Protein AF-A0A6N2SEW7-F1 (afdb_monomer)

Nearest PDB structures (foldseek):
  2i9x-assembly1_A  TM=8.455E-01  e=1.461E-04  Staphylococcus epidermidis ATCC 12228
  2ia9-assembly1_A  TM=9.053E-01  e=1.380E-03  Bacillus subtilis
  2ia9-assembly2_C  TM=9.016E-01  e=1.709E-03  Bacillus subtilis
  2ia9-assembly3_E  TM=8.903E-01  e=1.456E-03  Bacillus subtilis
  2ia9-assembly3_F  TM=9.138E-01  e=4.980E-03  Bacillus subtilis

pLDDT: mean 88.03, std 8.99, range [42.25, 96.19]

InterPro domains:
  IPR007170 Stage V sporulation protein G [PF04026] (3-76)
  IPR007170 Stage V sporulation protein G [PF04026] (90-166)
  IPR007170 Stage V sporulation protein G [PTHR38429] (2-82)
  IPR036751 Stage V sporulation protein G superfamily [G3DSA:3.30.1120.40] (1-88)
  IPR036751 Stage V sporulation protein G superfamily [G3DSA:3.30.1120.40] (89-178)
  IPR036751 Stage V sporulation protein G superfamily [SSF160537] (3-83)
  IPR036751 Stage V sporulation protein G superfamily [SSF160537] (90-174)

Radius of gyration: 24.99 Å; Cα contacts (8 Å, |Δi|>4): 255; chains: 1; bounding box: 69×41×64 Å

Foldseek 3Di:
DAADDPPAQWGDFAWDADPVPDIFHGWTWGQDPVGIWIDGDWDFDPDPPDTDTDGPDDDDDVVVVVVRGVVVVVVSVVVVCLQPDAQPQWDKDWAADPDPAQFGIWIWIQRPVPDIAGDWTWGDDPNDIWIDAHWDDDPPDIDHPDDRPYVNNVVNVTVNRVVVVVVVVVVVCVVPVD

Mean predicted aligned error: 9.1 Å

Solvent-accessible surface area (backbone atoms only — not comparable to full-atom values): 10487 Å² total; per-residue (Å²): 87,43,80,46,89,74,91,59,49,54,42,29,44,31,67,49,64,50,94,85,73,48,73,46,60,62,33,30,33,32,55,52,96,94,42,78,44,78,43,72,45,63,44,64,50,90,47,98,87,59,78,47,78,42,73,76,71,79,78,92,46,68,68,62,45,53,53,50,48,50,53,54,52,49,38,41,52,53,47,49,49,61,55,71,43,61,57,72,90,69,50,71,49,76,48,77,42,101,53,96,55,52,53,42,29,40,36,34,39,35,48,89,87,79,44,75,49,64,64,27,34,35,33,42,55,95,90,48,71,50,71,42,67,32,66,44,80,52,92,95,46,74,43,70,79,64,81,65,96,32,70,47,30,43,51,42,49,45,50,54,52,51,54,51,49,53,54,51,51,54,52,50,48,67,72,70,68,118

Secondary struc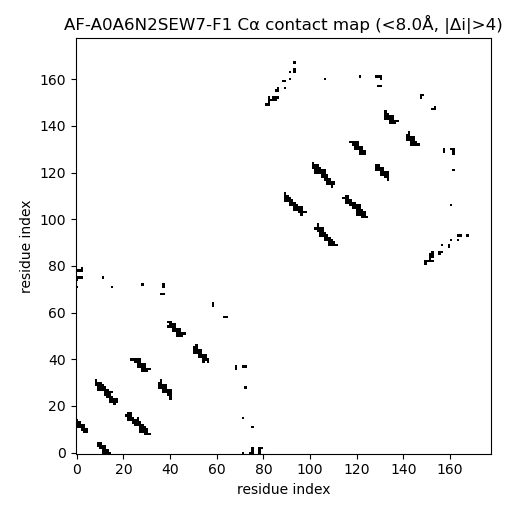ture (DSSP, 8-state):
-EE--SSSSEEEEEEEEETTTEEEEEEEEEEETTEEEEE--EEEE--SS--EEEES----SHHHHHHHHHHHHHHHHHHHHHHHPPPPPPEEEEEE---SSSEEEEEEEEETTTEEEEEEEEEEETTEEEEE--EEEETTEEEES---SSHHHHHHHHHHHHHHHHHHHHHHHHHH--

Organism: NCBI:txid536633

Sequence (178 aa):
MKLINNGGSLVAVGKVTLDRVIVIQQVKIIQGENGLFVSLPRQSAHKKEKAEWHNILTILTEQAREDMERAVMESMKKELLRNTAPVSKLQVKITEIPTESCLKAFATVHYDNILTIQGIRIMESNGKRWVSMPKQKSGAGYQDLLFLSTPLARQSFDSQILDMYERQREQQRKKYGQ

Structure (mmCIF, N/CA/C/O backbone):
data_AF-A0A6N2SEW7-F1
#
_entry.id   AF-A0A6N2SEW7-F1
#
loop_
_atom_site.group_PDB
_atom_site.id
_atom_site.type_symbol
_atom_site.label_atom_id
_atom_site.label_alt_id
_atom_site.label_comp_id
_atom_site.label_asym_id
_atom_site.label_entity_id
_atom_site.label_seq_id
_atom_site.pdbx_PDB_ins_code
_atom_site.Cartn_x
_atom_site.Cartn_y
_atom_site.Cartn_z
_atom_site.occupancy
_atom_site.B_iso_or_equiv
_atom_site.auth_seq_id
_atom_site.auth_comp_id
_atom_site.auth_asym_id
_atom_site.auth_atom_id
_atom_site.pdbx_PDB_model_num
ATOM 1 N N . MET A 1 1 ? 7.829 -2.596 -10.551 1.00 90.00 1 MET A N 1
ATOM 2 C CA . MET A 1 1 ? 9.197 -2.491 -9.985 1.00 90.00 1 MET A CA 1
ATOM 3 C C . MET A 1 1 ? 9.141 -2.783 -8.490 1.00 90.00 1 MET A C 1
ATOM 5 O O . MET A 1 1 ? 8.084 -2.574 -7.917 1.00 90.00 1 MET A O 1
ATOM 9 N N . LYS A 1 2 ? 10.220 -3.252 -7.853 1.00 92.12 2 LYS A N 1
ATOM 10 C CA . LYS A 1 2 ? 10.331 -3.332 -6.385 1.00 92.12 2 LYS A CA 1
ATOM 11 C C . LYS A 1 2 ? 11.228 -2.199 -5.893 1.00 92.12 2 LYS A C 1
ATOM 13 O O . LYS A 1 2 ? 12.361 -2.095 -6.358 1.00 92.12 2 LYS A O 1
ATOM 18 N N . LEU A 1 3 ? 10.732 -1.382 -4.966 1.00 92.12 3 LEU A N 1
ATOM 19 C CA . LEU A 1 3 ? 11.519 -0.321 -4.334 1.00 92.12 3 LEU A CA 1
ATOM 20 C C . LEU A 1 3 ? 12.548 -0.919 -3.367 1.00 92.12 3 LEU A C 1
ATOM 22 O O . LEU A 1 3 ? 12.271 -1.909 -2.686 1.00 92.12 3 LEU A O 1
ATOM 26 N N . ILE A 1 4 ? 13.731 -0.317 -3.324 1.00 93.00 4 ILE A N 1
ATOM 27 C CA . ILE A 1 4 ? 14.842 -0.689 -2.451 1.00 93.00 4 ILE A CA 1
ATOM 28 C C . ILE A 1 4 ? 15.150 0.512 -1.562 1.00 93.00 4 ILE A C 1
ATOM 30 O O . ILE A 1 4 ? 15.315 1.623 -2.052 1.00 93.00 4 ILE A O 1
ATOM 34 N N . ASN A 1 5 ? 15.221 0.284 -0.251 1.00 82.88 5 ASN A N 1
ATOM 35 C CA . ASN A 1 5 ? 15.561 1.316 0.721 1.00 82.88 5 ASN A CA 1
ATOM 36 C C . ASN A 1 5 ? 16.724 0.825 1.586 1.00 82.88 5 ASN A C 1
ATOM 38 O O . ASN A 1 5 ? 16.536 0.385 2.715 1.00 82.88 5 ASN A O 1
ATOM 42 N N . ASN A 1 6 ? 17.921 0.835 0.995 1.00 86.69 6 ASN A N 1
ATOM 43 C CA . ASN A 1 6 ? 19.146 0.338 1.628 1.00 86.69 6 ASN A CA 1
ATOM 44 C C . ASN A 1 6 ? 20.177 1.460 1.863 1.00 86.69 6 ASN A C 1
ATOM 46 O O . ASN A 1 6 ? 21.346 1.169 2.086 1.00 86.69 6 ASN A O 1
ATOM 50 N N . GLY A 1 7 ? 19.783 2.734 1.725 1.00 79.44 7 GLY A N 1
ATOM 51 C CA . GLY A 1 7 ? 20.686 3.891 1.836 1.00 79.44 7 GLY A CA 1
ATOM 52 C C . GLY A 1 7 ? 21.743 4.016 0.725 1.00 79.44 7 GLY A C 1
ATOM 53 O O . GLY A 1 7 ? 22.549 4.938 0.755 1.00 79.44 7 GLY A O 1
ATOM 54 N N . GLY A 1 8 ? 21.754 3.100 -0.249 1.00 90.06 8 GLY A N 1
ATOM 55 C CA . GLY A 1 8 ? 22.646 3.129 -1.409 1.00 90.06 8 GLY A CA 1
ATOM 56 C C . GLY A 1 8 ? 22.010 3.768 -2.646 1.00 90.06 8 GLY A C 1
ATOM 57 O O . GLY A 1 8 ? 20.848 4.165 -2.639 1.00 90.06 8 GLY A O 1
ATOM 58 N N . SER A 1 9 ? 22.762 3.798 -3.749 1.00 93.00 9 SER A N 1
ATOM 59 C CA . SER A 1 9 ? 22.310 4.374 -5.025 1.00 93.00 9 SER A CA 1
ATOM 60 C C . SER A 1 9 ? 21.233 3.551 -5.742 1.00 93.00 9 SER A C 1
ATOM 62 O O . SER A 1 9 ? 20.577 4.056 -6.648 1.00 93.00 9 SER A O 1
ATOM 64 N N . LEU A 1 10 ? 21.020 2.286 -5.366 1.00 94.69 10 LEU A N 1
ATOM 65 C CA . LEU A 1 10 ? 19.967 1.449 -5.941 1.00 94.69 10 LEU A CA 1
ATOM 66 C C . LEU A 1 10 ? 18.601 1.825 -5.358 1.00 94.69 10 LEU A C 1
ATOM 68 O O . LEU A 1 10 ? 18.329 1.559 -4.190 1.00 94.69 10 LEU A O 1
ATOM 72 N N . VAL A 1 11 ? 17.723 2.354 -6.207 1.00 94.62 11 VAL A N 1
ATOM 73 C CA . VAL A 1 11 ? 16.393 2.842 -5.815 1.00 94.62 11 VAL A CA 1
ATOM 74 C C . VAL A 1 11 ? 15.310 1.800 -6.057 1.00 94.62 11 VAL A C 1
ATOM 76 O O . VAL A 1 11 ? 14.397 1.628 -5.250 1.00 94.62 11 VAL A O 1
ATOM 79 N N . ALA A 1 12 ? 15.387 1.083 -7.174 1.00 95.94 12 ALA A N 1
ATOM 80 C CA . ALA A 1 12 ? 14.436 0.027 -7.483 1.00 95.94 12 ALA A CA 1
ATOM 81 C C . ALA A 1 12 ? 15.070 -1.053 -8.353 1.00 95.94 12 ALA A C 1
ATOM 83 O O . ALA A 1 12 ? 16.000 -0.803 -9.116 1.00 95.94 12 ALA A O 1
ATOM 84 N N . VAL A 1 13 ? 14.523 -2.260 -8.278 1.00 95.75 13 VAL A N 1
ATOM 85 C CA . VAL A 1 13 ? 14.899 -3.378 -9.145 1.00 95.75 13 VAL A CA 1
ATOM 86 C C . VAL A 1 13 ? 13.651 -4.105 -9.617 1.00 95.75 13 VAL A C 1
ATOM 88 O O . VAL A 1 13 ? 12.654 -4.211 -8.899 1.00 95.75 13 VAL A O 1
ATOM 91 N N . GLY A 1 14 ? 13.670 -4.603 -10.843 1.00 96.00 14 GLY A N 1
ATOM 92 C CA . GLY A 1 14 ? 12.545 -5.337 -11.383 1.00 96.00 14 GLY A CA 1
ATOM 93 C C . GLY A 1 14 ? 12.862 -6.052 -12.680 1.00 96.00 14 GLY A C 1
ATOM 94 O O . GLY A 1 14 ? 14.003 -6.414 -12.972 1.00 96.00 14 GLY A O 1
ATOM 95 N N . LYS A 1 15 ? 11.793 -6.287 -13.430 1.00 95.94 15 LYS A N 1
ATOM 96 C CA . LYS A 1 15 ? 11.823 -6.929 -14.733 1.00 95.94 15 LYS A CA 1
ATOM 97 C C . LYS A 1 15 ? 11.000 -6.114 -15.719 1.00 95.94 15 LYS A C 1
ATOM 99 O O . LYS A 1 15 ? 9.983 -5.538 -15.332 1.00 95.94 15 LYS A O 1
ATOM 104 N N . VAL A 1 16 ? 11.436 -6.113 -16.967 1.00 95.12 16 VAL A N 1
ATOM 105 C CA . VAL A 1 16 ? 10.707 -5.578 -18.118 1.00 95.12 16 VAL A CA 1
ATOM 106 C C . VAL A 1 16 ? 10.290 -6.756 -18.984 1.00 95.12 16 VAL A C 1
ATOM 108 O O . VAL A 1 16 ? 11.015 -7.745 -19.082 1.00 95.12 16 VAL A O 1
ATOM 111 N N . THR A 1 17 ? 9.108 -6.686 -19.582 1.00 94.88 17 THR A N 1
ATOM 112 C CA . THR A 1 17 ? 8.640 -7.713 -20.510 1.00 94.88 17 THR A CA 1
ATOM 113 C C . THR A 1 17 ? 8.275 -7.060 -21.831 1.00 94.88 17 THR A C 1
ATO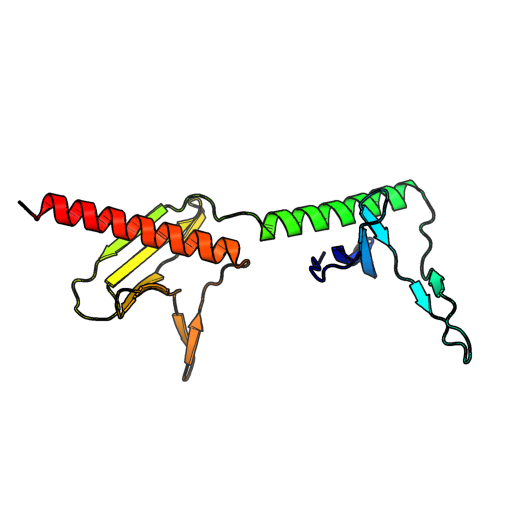M 115 O O . THR A 1 17 ? 7.379 -6.222 -21.863 1.00 94.88 17 THR A O 1
ATOM 118 N N . LEU A 1 18 ? 8.978 -7.442 -22.895 1.00 91.81 18 LEU A N 1
ATOM 119 C CA . LEU A 1 18 ? 8.757 -6.966 -24.257 1.00 91.81 18 LEU A CA 1
ATOM 120 C C . LEU A 1 18 ? 7.793 -7.919 -24.959 1.00 91.81 18 LEU A C 1
ATOM 122 O O . LEU A 1 18 ? 7.997 -9.137 -24.927 1.00 91.81 18 LEU A O 1
ATOM 126 N N . ASP A 1 19 ? 6.715 -7.366 -25.510 1.00 90.88 19 ASP A N 1
ATOM 127 C CA . ASP A 1 19 ? 5.660 -8.077 -26.246 1.00 90.88 19 ASP A CA 1
ATOM 128 C C . ASP A 1 19 ? 5.111 -9.327 -25.550 1.00 90.88 19 ASP A C 1
ATOM 130 O O . ASP A 1 19 ? 4.606 -10.241 -26.187 1.00 90.88 19 ASP A O 1
ATOM 134 N N . ARG A 1 20 ? 5.198 -9.381 -24.213 1.00 92.00 20 ARG A N 1
ATOM 135 C CA . ARG A 1 20 ? 4.856 -10.564 -23.394 1.00 92.00 20 ARG A CA 1
ATOM 136 C C . ARG A 1 20 ? 5.689 -11.819 -23.707 1.00 92.00 20 ARG A C 1
ATOM 138 O O . ARG A 1 20 ? 5.404 -12.867 -23.139 1.00 92.00 20 ARG A O 1
ATOM 145 N N . VAL A 1 21 ? 6.723 -11.709 -24.542 1.00 94.25 21 VAL A N 1
ATOM 146 C CA . VAL A 1 21 ? 7.563 -12.829 -24.994 1.00 94.25 21 VAL A CA 1
ATOM 147 C C . VAL A 1 21 ? 8.931 -12.799 -24.322 1.00 94.25 21 VAL A C 1
ATOM 149 O O . VAL A 1 21 ? 9.373 -13.806 -23.774 1.00 94.25 21 VAL A O 1
ATOM 152 N N . ILE A 1 22 ? 9.606 -11.647 -24.317 1.00 93.25 22 ILE A N 1
ATOM 153 C CA . ILE A 1 22 ? 10.976 -11.538 -23.802 1.00 93.25 22 ILE A CA 1
ATOM 154 C C . ILE A 1 22 ? 10.948 -10.883 -22.427 1.00 93.25 22 ILE A C 1
ATOM 156 O O . ILE A 1 22 ? 10.490 -9.752 -22.280 1.00 93.25 22 ILE A O 1
ATOM 160 N N . VAL A 1 23 ? 11.472 -11.569 -21.410 1.00 94.06 23 VAL A N 1
ATOM 161 C CA . VAL A 1 23 ? 11.579 -11.033 -20.047 1.00 94.06 23 VAL A CA 1
ATOM 162 C C . VAL A 1 23 ? 13.022 -10.639 -19.755 1.00 94.06 23 VAL A C 1
ATOM 164 O O . VAL A 1 23 ? 13.895 -11.491 -19.613 1.00 94.06 23 VAL A O 1
ATOM 167 N N . ILE A 1 24 ? 13.256 -9.342 -19.579 1.00 93.75 24 ILE A N 1
ATOM 168 C CA . ILE A 1 24 ? 14.527 -8.790 -19.117 1.00 93.75 24 ILE A CA 1
ATOM 169 C C . ILE A 1 24 ? 14.450 -8.664 -17.596 1.00 93.75 24 ILE A C 1
ATOM 171 O O . ILE A 1 24 ? 13.733 -7.817 -17.064 1.00 93.75 24 ILE A O 1
ATOM 175 N N . GLN A 1 25 ? 15.157 -9.529 -16.875 1.00 93.44 25 GLN A N 1
ATOM 176 C CA . GLN A 1 25 ? 15.255 -9.476 -15.411 1.00 93.44 25 GLN A CA 1
ATOM 177 C C . GLN A 1 25 ? 16.382 -8.545 -14.968 1.00 93.44 25 GLN A C 1
ATOM 179 O O . GLN A 1 25 ? 17.231 -8.231 -15.779 1.00 93.44 25 GLN A O 1
ATOM 184 N N . GLN A 1 26 ? 16.443 -8.158 -13.688 1.00 92.94 26 GLN A N 1
ATOM 185 C CA . GLN A 1 26 ? 17.534 -7.338 -13.125 1.00 92.94 26 GLN A CA 1
ATOM 186 C C . GLN A 1 26 ? 17.668 -5.939 -13.752 1.00 92.94 26 GLN A C 1
ATOM 188 O O . GLN A 1 26 ? 18.752 -5.356 -13.750 1.00 92.94 26 GLN A O 1
ATOM 193 N N . VAL A 1 27 ? 16.562 -5.373 -14.239 1.00 94.94 27 VAL A N 1
ATOM 194 C CA . VAL A 1 27 ? 16.505 -3.958 -14.626 1.00 94.94 27 VAL A CA 1
ATOM 195 C C . VAL A 1 27 ? 16.464 -3.122 -13.353 1.00 94.94 27 VAL A C 1
ATOM 197 O O . VAL A 1 27 ? 15.623 -3.355 -12.480 1.00 94.94 27 VAL A O 1
ATOM 200 N N . LYS A 1 28 ? 17.389 -2.174 -13.225 1.00 94.69 28 LYS A N 1
ATOM 201 C CA . LYS A 1 28 ? 17.588 -1.366 -12.017 1.00 94.69 28 LYS A CA 1
ATOM 202 C C . LYS A 1 28 ? 17.283 0.097 -12.301 1.00 94.69 28 LYS A C 1
ATOM 204 O O . LYS A 1 28 ? 17.520 0.572 -13.404 1.00 94.69 28 LYS A O 1
ATOM 209 N N . ILE A 1 29 ? 16.807 0.810 -11.291 1.00 96.19 29 ILE A N 1
ATOM 210 C CA . ILE A 1 29 ? 16.782 2.274 -11.268 1.00 96.19 29 ILE A CA 1
ATOM 211 C C . ILE A 1 29 ? 17.810 2.714 -10.239 1.00 96.19 29 ILE A C 1
ATOM 213 O O . ILE A 1 29 ? 17.775 2.252 -9.093 1.00 96.19 29 ILE A O 1
ATOM 217 N N . ILE A 1 30 ? 18.730 3.572 -10.664 1.00 94.88 30 ILE A N 1
ATOM 218 C CA . ILE A 1 30 ? 19.856 4.039 -9.859 1.00 94.88 30 ILE A CA 1
ATOM 219 C C . ILE A 1 30 ? 19.767 5.560 -9.725 1.00 94.88 30 ILE A C 1
ATOM 221 O O . ILE A 1 30 ? 19.525 6.255 -10.708 1.00 94.88 30 ILE A O 1
ATOM 225 N N . GLN A 1 31 ? 19.971 6.065 -8.510 1.00 94.75 31 GLN A N 1
ATOM 226 C CA . GLN A 1 31 ? 20.196 7.479 -8.229 1.00 94.75 31 GLN A CA 1
ATOM 227 C C . GLN A 1 31 ? 21.668 7.802 -8.495 1.00 94.75 31 GLN A C 1
ATOM 229 O O . GLN A 1 31 ? 22.543 7.404 -7.725 1.00 94.75 31 GLN A O 1
ATOM 234 N N . GLY A 1 32 ? 21.932 8.487 -9.606 1.00 92.50 32 GLY A N 1
ATOM 235 C CA . GLY A 1 32 ? 23.234 9.067 -9.920 1.00 92.50 32 GLY A CA 1
ATOM 236 C C . GLY A 1 32 ? 23.315 10.543 -9.531 1.00 92.50 32 GLY A C 1
ATOM 237 O O . GLY A 1 32 ? 22.355 11.122 -9.015 1.00 92.50 32 GLY A O 1
ATOM 238 N N . GLU A 1 33 ? 24.459 11.157 -9.832 1.00 91.75 33 GLU A N 1
ATOM 239 C CA . GLU A 1 33 ? 24.717 12.588 -9.602 1.00 91.75 33 GLU A CA 1
ATOM 240 C C . GLU A 1 33 ? 23.758 13.481 -10.406 1.00 91.75 33 GLU A C 1
ATOM 242 O O . GLU A 1 33 ? 23.236 14.460 -9.885 1.00 91.75 33 GLU A O 1
ATOM 247 N N . ASN A 1 34 ? 23.439 13.078 -11.641 1.00 91.81 34 ASN A N 1
ATOM 248 C CA . ASN A 1 34 ? 22.553 13.811 -12.555 1.00 91.81 34 ASN A CA 1
ATOM 249 C C . ASN A 1 34 ? 21.081 13.366 -12.481 1.00 91.81 34 ASN A C 1
ATOM 251 O O . ASN A 1 34 ? 20.293 13.672 -13.373 1.00 91.81 34 ASN A O 1
ATOM 255 N N . GLY A 1 35 ? 20.701 12.617 -11.443 1.00 91.94 35 GLY A N 1
ATOM 256 C CA . GLY A 1 35 ? 19.337 12.125 -11.258 1.00 91.94 35 GLY A CA 1
ATOM 257 C C . GLY A 1 35 ? 19.175 10.617 -11.450 1.00 91.94 35 GLY A C 1
ATOM 258 O O . GLY A 1 35 ? 20.136 9.844 -11.447 1.00 91.94 35 GLY A O 1
ATOM 259 N N . LEU A 1 36 ? 17.915 10.196 -11.556 1.00 94.50 36 LEU A N 1
ATOM 260 C CA . LEU A 1 36 ? 17.531 8.794 -11.695 1.00 94.50 36 LEU A CA 1
ATOM 261 C C . LEU A 1 36 ? 17.722 8.317 -13.135 1.00 94.50 36 LEU A C 1
ATOM 263 O O . LEU A 1 36 ? 17.248 8.966 -14.063 1.00 94.50 36 LEU A O 1
ATOM 267 N N . PHE A 1 37 ? 18.325 7.145 -13.308 1.00 94.62 37 PHE A N 1
ATOM 268 C CA . PHE A 1 37 ? 18.458 6.508 -14.618 1.00 94.62 37 PHE A CA 1
ATOM 269 C C . PHE A 1 37 ? 18.223 4.998 -14.546 1.00 94.62 37 PHE A C 1
ATOM 271 O O . PHE A 1 37 ? 18.366 4.365 -13.492 1.00 94.62 37 PHE A O 1
ATOM 278 N N . VAL A 1 38 ? 17.858 4.412 -15.689 1.00 94.88 38 VAL A N 1
ATOM 279 C CA . VAL A 1 38 ? 17.649 2.970 -15.825 1.00 94.88 38 VAL A CA 1
ATOM 280 C C . VAL A 1 38 ? 18.970 2.293 -16.174 1.00 94.88 38 VAL A C 1
ATOM 282 O O . VAL A 1 38 ? 19.644 2.641 -17.138 1.00 94.88 38 VAL A O 1
ATOM 285 N N . SER A 1 39 ? 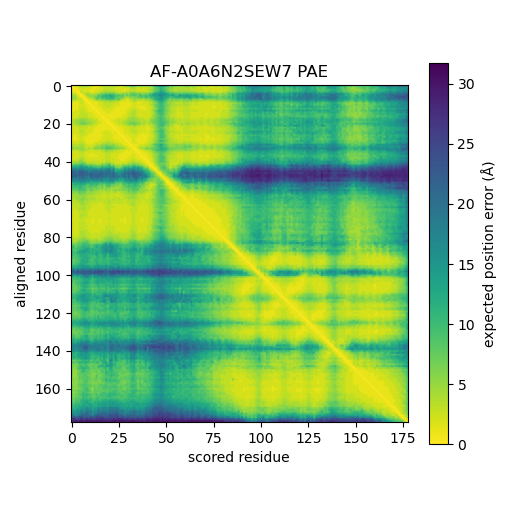19.338 1.289 -15.388 1.00 92.94 39 SER A N 1
ATOM 286 C CA . SER A 1 39 ? 20.509 0.453 -15.616 1.00 92.94 39 SER A CA 1
ATOM 287 C C . SER A 1 39 ? 20.073 -0.948 -16.026 1.00 92.94 39 SER A C 1
ATOM 289 O O . SER A 1 39 ? 19.294 -1.613 -15.334 1.00 92.94 39 SER A O 1
ATOM 291 N N . LEU A 1 40 ? 20.573 -1.382 -17.181 1.00 92.56 40 LEU A N 1
ATOM 292 C CA . LEU A 1 40 ? 20.256 -2.680 -17.758 1.00 92.56 40 LEU A CA 1
ATOM 293 C C . LEU A 1 40 ? 21.169 -3.779 -17.198 1.00 92.56 40 LEU A C 1
ATOM 295 O O . LEU A 1 40 ? 22.262 -3.490 -16.706 1.00 92.56 40 LEU A O 1
ATOM 299 N N . PRO A 1 41 ? 20.732 -5.045 -17.268 1.00 89.88 41 PRO A N 1
ATOM 300 C CA . PRO A 1 41 ? 21.521 -6.194 -16.850 1.00 89.88 41 PRO A CA 1
ATOM 301 C C . PRO A 1 41 ? 22.894 -6.239 -17.506 1.00 89.88 41 PRO A C 1
ATOM 303 O O . PRO A 1 41 ? 23.040 -6.121 -18.726 1.00 89.88 41 PRO A O 1
ATOM 306 N N . ARG A 1 42 ? 23.899 -6.474 -16.669 1.00 86.62 42 ARG A N 1
ATOM 307 C CA . ARG A 1 42 ? 25.279 -6.712 -17.079 1.00 86.62 42 ARG A CA 1
ATOM 308 C C . ARG A 1 42 ? 25.684 -8.083 -16.575 1.00 86.62 42 ARG A C 1
ATOM 310 O O . ARG A 1 42 ? 25.314 -8.461 -15.462 1.00 86.62 42 ARG A O 1
ATOM 317 N N . GLN A 1 43 ? 26.433 -8.809 -17.385 1.00 81.38 43 GLN A N 1
ATOM 318 C CA . GLN A 1 43 ? 26.994 -10.098 -17.013 1.00 81.38 43 GLN A CA 1
ATOM 319 C C . GLN A 1 43 ? 28.484 -9.914 -16.776 1.00 81.38 43 GLN A C 1
ATOM 321 O O . GLN A 1 43 ? 29.165 -9.264 -17.567 1.00 81.38 43 GLN A O 1
ATOM 326 N N . SER A 1 44 ? 28.990 -10.477 -15.682 1.00 74.88 44 SER A N 1
ATOM 327 C CA . SER A 1 44 ? 30.428 -10.616 -15.504 1.00 74.88 44 SER A CA 1
ATOM 328 C C . SER A 1 44 ? 30.893 -11.855 -16.254 1.00 74.88 44 SER A C 1
ATOM 330 O O . SER A 1 44 ? 30.406 -12.959 -15.995 1.00 74.88 44 SER A O 1
ATOM 332 N N . ALA A 1 45 ? 31.872 -11.702 -17.137 1.00 65.00 45 ALA A N 1
ATOM 333 C CA . ALA A 1 45 ? 32.658 -12.843 -17.569 1.00 65.00 45 ALA A CA 1
ATOM 334 C C . ALA A 1 45 ? 33.501 -13.293 -16.365 1.00 65.00 45 ALA A C 1
ATOM 336 O O . ALA A 1 45 ? 34.360 -12.544 -15.893 1.00 65.00 45 ALA A O 1
ATOM 337 N N . HIS A 1 46 ? 33.246 -14.490 -15.825 1.00 55.31 46 HIS A N 1
ATOM 338 C CA . HIS A 1 46 ? 34.115 -15.080 -14.805 1.00 55.31 46 HIS A CA 1
ATOM 339 C C . HIS A 1 46 ? 35.470 -15.418 -15.443 1.00 55.31 46 HIS A C 1
ATOM 341 O O . HIS A 1 46 ? 35.705 -16.532 -15.904 1.00 55.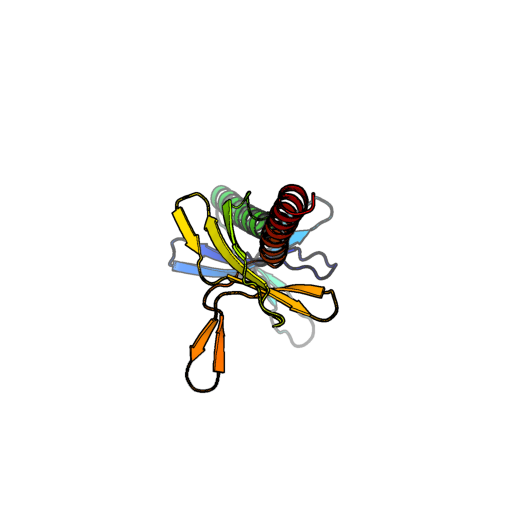31 46 HIS A O 1
ATOM 347 N N . LYS A 1 47 ? 36.370 -14.435 -15.492 1.00 58.09 47 LYS A N 1
ATOM 348 C CA . LYS A 1 47 ? 37.800 -14.649 -15.720 1.00 58.09 47 LYS A CA 1
ATOM 349 C C . LYS A 1 47 ? 38.484 -14.837 -14.370 1.00 58.09 47 LYS A C 1
ATOM 351 O O . LYS A 1 47 ? 38.142 -14.162 -13.404 1.00 58.09 47 LYS A O 1
ATOM 356 N N . LYS A 1 48 ? 39.462 -15.746 -14.324 1.00 56.38 48 LYS A N 1
ATOM 357 C CA . LYS A 1 48 ? 40.164 -16.192 -13.106 1.00 56.38 48 LYS A CA 1
ATOM 358 C C . LYS A 1 48 ? 40.869 -15.072 -12.313 1.00 56.38 48 LYS A C 1
ATOM 360 O O . LYS A 1 48 ? 41.207 -15.312 -11.164 1.00 56.38 48 LYS A O 1
ATOM 365 N N . GLU A 1 49 ? 41.055 -13.874 -12.879 1.00 67.12 49 GLU A N 1
ATOM 366 C CA . GLU A 1 49 ? 41.864 -12.806 -12.256 1.00 67.12 49 GLU A CA 1
ATOM 367 C C . GLU A 1 49 ? 41.195 -11.418 -12.183 1.00 67.12 49 GLU A C 1
ATOM 369 O O . GLU A 1 49 ? 41.546 -10.622 -11.316 1.00 67.12 49 GLU A O 1
ATOM 374 N N . LYS A 1 50 ? 40.212 -11.094 -13.038 1.00 59.28 50 LYS A N 1
ATOM 375 C CA . LYS A 1 50 ? 39.495 -9.804 -12.990 1.00 59.28 50 LYS A CA 1
ATOM 376 C C . LYS A 1 50 ? 38.122 -9.930 -13.646 1.00 59.28 50 LYS A C 1
ATOM 378 O O . LYS A 1 50 ? 38.024 -10.364 -14.792 1.00 59.28 50 LYS A O 1
ATOM 383 N N . ALA A 1 51 ? 37.066 -9.561 -12.921 1.00 71.88 51 ALA A N 1
ATOM 384 C CA . ALA A 1 51 ? 35.709 -9.549 -13.456 1.00 71.88 51 ALA A CA 1
ATOM 385 C C . ALA A 1 51 ? 35.558 -8.392 -14.454 1.00 71.88 51 ALA A C 1
ATOM 387 O O . ALA A 1 51 ? 35.631 -7.221 -14.078 1.00 71.88 51 ALA A O 1
ATOM 388 N N . GLU A 1 52 ? 35.352 -8.728 -15.723 1.00 75.06 52 GLU A N 1
ATOM 389 C CA . GLU A 1 52 ? 35.006 -7.770 -16.768 1.00 75.06 52 GLU A CA 1
ATOM 390 C C . GLU A 1 52 ? 33.491 -7.828 -16.990 1.00 75.06 52 GLU A C 1
ATOM 392 O O . GLU A 1 52 ? 32.914 -8.915 -17.089 1.00 75.06 52 GLU A O 1
ATOM 397 N N . TRP A 1 53 ? 32.842 -6.664 -16.985 1.00 77.31 53 TRP A N 1
ATOM 398 C CA . TRP A 1 53 ? 31.390 -6.549 -17.078 1.00 77.31 53 TRP A CA 1
ATOM 399 C C . TRP A 1 53 ? 30.985 -6.147 -18.487 1.00 77.31 53 TRP A C 1
ATOM 401 O O . TRP A 1 53 ? 31.325 -5.055 -18.944 1.00 77.31 53 TRP A O 1
ATOM 411 N N . HIS A 1 54 ? 30.187 -6.988 -19.135 1.00 79.19 54 HIS A N 1
ATOM 412 C CA . HIS A 1 54 ? 29.668 -6.736 -20.475 1.00 79.19 54 HIS A CA 1
ATOM 413 C C . HIS A 1 54 ? 28.154 -6.553 -20.428 1.00 79.19 54 HIS A C 1
ATOM 415 O O . HIS A 1 54 ? 27.454 -7.117 -19.579 1.00 79.19 54 HIS A O 1
ATOM 421 N N . ASN A 1 55 ? 27.636 -5.733 -21.339 1.00 77.56 55 ASN A N 1
ATOM 422 C CA . ASN A 1 55 ? 26.195 -5.576 -21.492 1.00 77.56 55 ASN A CA 1
ATOM 423 C C . ASN A 1 55 ? 25.635 -6.841 -22.150 1.00 77.56 55 ASN A C 1
ATOM 425 O O . ASN A 1 55 ? 26.144 -7.281 -23.176 1.00 77.56 55 ASN A O 1
ATOM 429 N N . ILE A 1 56 ? 24.583 -7.410 -21.563 1.00 83.56 56 ILE A N 1
ATOM 430 C CA . ILE A 1 56 ? 23.918 -8.610 -22.103 1.00 83.56 56 ILE A CA 1
ATOM 431 C C . ILE A 1 56 ? 23.033 -8.241 -23.299 1.00 83.56 56 ILE A C 1
ATOM 433 O O . ILE A 1 56 ? 22.759 -9.061 -24.168 1.00 83.56 56 ILE A O 1
ATOM 437 N N . LEU A 1 57 ? 22.558 -6.997 -23.323 1.00 87.12 57 LEU A N 1
ATOM 438 C CA . LEU A 1 57 ? 21.564 -6.521 -24.265 1.00 87.12 57 LEU A CA 1
ATOM 439 C C . LEU A 1 57 ? 21.902 -5.123 -24.769 1.00 87.12 57 LEU A C 1
ATOM 441 O O . LEU A 1 57 ? 22.419 -4.282 -24.029 1.00 87.12 57 LEU A O 1
ATOM 445 N N . THR A 1 58 ? 21.552 -4.894 -26.029 1.00 87.25 58 THR A N 1
ATOM 446 C CA . THR A 1 58 ? 21.674 -3.611 -26.714 1.00 87.25 58 THR A CA 1
ATOM 447 C C . THR A 1 58 ? 20.304 -3.242 -27.256 1.00 87.25 58 THR A C 1
ATOM 449 O O . THR A 1 58 ? 19.680 -4.031 -27.963 1.00 87.25 58 THR A O 1
ATOM 452 N N . ILE A 1 59 ? 19.829 -2.047 -26.919 1.00 90.31 59 ILE A N 1
ATOM 453 C CA . ILE A 1 59 ? 18.612 -1.484 -27.504 1.00 90.31 59 ILE A CA 1
ATOM 454 C C . ILE A 1 59 ? 19.014 -0.826 -28.817 1.00 90.31 59 ILE A C 1
ATOM 456 O O . ILE A 1 59 ? 19.910 0.015 -28.823 1.00 90.31 59 ILE A O 1
ATOM 460 N N . LEU A 1 60 ? 18.393 -1.246 -29.916 1.00 93.62 60 LEU A N 1
ATOM 461 C CA . LEU A 1 60 ? 18.839 -0.880 -31.263 1.00 93.62 60 LEU A CA 1
ATOM 462 C C . LEU A 1 60 ? 18.436 0.539 -31.671 1.00 93.62 60 LEU A C 1
ATOM 464 O O . LEU A 1 60 ? 19.161 1.193 -32.412 1.00 93.62 60 LEU A O 1
ATOM 468 N N . THR A 1 61 ? 17.278 1.003 -31.210 1.00 95.56 61 THR A N 1
ATOM 469 C CA . THR A 1 61 ? 16.693 2.286 -31.615 1.00 95.56 61 THR A CA 1
ATOM 470 C C . THR A 1 61 ? 16.474 3.170 -30.406 1.00 95.56 61 THR A C 1
ATOM 472 O O . THR A 1 61 ? 16.047 2.663 -29.365 1.00 95.56 61 THR A O 1
ATOM 475 N N . GLU A 1 62 ? 16.640 4.479 -30.569 1.00 95.06 62 GLU A N 1
ATOM 476 C CA . GLU A 1 62 ? 16.482 5.382 -29.432 1.00 95.06 62 GLU A CA 1
ATOM 477 C C . GLU A 1 62 ? 15.037 5.519 -28.955 1.00 95.06 62 GLU A C 1
ATOM 479 O O . GLU A 1 62 ? 14.786 5.502 -27.755 1.00 95.06 62 GLU A O 1
ATOM 484 N N . GLN A 1 63 ? 14.073 5.451 -29.874 1.00 95.06 63 GLN A N 1
ATOM 485 C CA . GLN A 1 63 ? 12.654 5.373 -29.521 1.00 95.06 63 GLN A CA 1
ATOM 486 C C . GLN A 1 63 ? 12.360 4.215 -28.547 1.00 95.06 63 GLN A C 1
ATOM 488 O O . GLN A 1 63 ? 11.726 4.404 -27.512 1.00 95.06 63 GLN A O 1
ATOM 493 N N . ALA A 1 64 ? 12.877 3.013 -28.834 1.00 93.19 64 ALA A N 1
ATOM 494 C CA . ALA A 1 64 ? 12.693 1.856 -27.956 1.00 93.19 64 ALA A CA 1
ATOM 495 C C . ALA A 1 64 ? 13.378 2.029 -26.591 1.00 93.19 64 ALA A C 1
ATOM 497 O O . ALA A 1 64 ? 12.891 1.495 -25.591 1.00 93.19 64 ALA A O 1
ATOM 498 N N . ARG A 1 65 ? 14.497 2.766 -26.529 1.00 93.00 65 ARG A N 1
ATOM 499 C CA . ARG A 1 65 ? 15.152 3.095 -25.258 1.00 93.00 65 ARG A CA 1
ATOM 500 C C . ARG A 1 65 ? 14.261 4.013 -24.439 1.00 93.00 65 ARG A C 1
ATOM 502 O O . ARG A 1 65 ? 13.963 3.677 -23.296 1.00 93.00 65 ARG A O 1
ATOM 509 N N . GLU A 1 66 ? 13.815 5.117 -25.025 1.00 94.75 66 GLU A N 1
ATOM 510 C CA . GLU A 1 66 ? 12.972 6.103 -24.351 1.00 94.75 66 GLU A CA 1
ATOM 511 C C . GLU A 1 66 ? 11.667 5.487 -23.841 1.00 94.75 66 GLU A C 1
ATOM 513 O O . GLU A 1 66 ? 11.282 5.709 -22.692 1.00 94.75 66 GLU A O 1
ATOM 518 N N . ASP A 1 67 ? 11.001 4.669 -24.659 1.00 94.25 67 ASP A N 1
ATOM 519 C CA . ASP A 1 67 ? 9.748 4.020 -24.273 1.00 94.25 67 ASP A CA 1
ATOM 520 C C . ASP A 1 67 ? 9.953 3.027 -23.124 1.00 94.25 67 ASP A C 1
ATOM 522 O O . ASP A 1 67 ? 9.163 2.989 -22.174 1.00 94.25 67 ASP A O 1
ATOM 526 N N . MET A 1 68 ? 11.046 2.260 -23.157 1.00 94.00 68 MET A N 1
ATOM 527 C CA . MET A 1 68 ? 11.390 1.353 -22.068 1.00 94.00 68 MET A CA 1
ATOM 528 C C . MET A 1 68 ? 11.735 2.121 -20.784 1.00 94.00 68 MET A C 1
ATOM 530 O O . MET A 1 68 ? 11.256 1.757 -19.707 1.00 94.00 68 MET A O 1
ATOM 534 N N . GLU A 1 69 ? 12.539 3.182 -20.873 1.00 94.69 69 GLU A N 1
ATOM 535 C CA . GLU A 1 69 ? 12.909 4.014 -19.726 1.00 94.69 69 GLU A CA 1
ATOM 536 C C . GLU A 1 69 ? 11.681 4.677 -19.102 1.00 94.69 69 GLU A C 1
ATOM 538 O O . GLU A 1 69 ? 11.480 4.586 -17.886 1.00 94.69 69 GLU A O 1
ATOM 543 N N . ARG A 1 70 ? 10.799 5.248 -19.929 1.00 95.31 70 ARG A N 1
ATOM 544 C CA . ARG A 1 70 ? 9.518 5.815 -19.495 1.00 95.31 70 ARG A CA 1
ATOM 545 C C . ARG A 1 70 ? 8.676 4.772 -18.767 1.00 95.31 70 ARG A C 1
ATOM 547 O O . ARG A 1 70 ? 8.253 5.020 -17.638 1.00 95.31 70 ARG A O 1
ATOM 554 N N . ALA A 1 71 ? 8.488 3.590 -19.355 1.00 95.31 71 ALA A N 1
ATOM 555 C CA . ALA A 1 71 ? 7.690 2.521 -18.758 1.00 95.31 71 ALA A CA 1
ATOM 556 C C . ALA A 1 71 ? 8.253 2.049 -17.402 1.00 95.31 71 ALA A C 1
ATOM 558 O O . ALA A 1 71 ? 7.502 1.827 -16.444 1.00 95.31 71 ALA A O 1
ATOM 559 N N . VAL A 1 72 ? 9.579 1.926 -17.291 1.00 96.12 72 VAL A N 1
ATOM 560 C CA . VAL A 1 72 ? 10.261 1.550 -16.043 1.00 96.12 72 VAL A CA 1
ATOM 561 C C . VAL A 1 72 ? 10.077 2.628 -14.970 1.00 96.12 72 VAL A C 1
ATOM 563 O O . VAL A 1 72 ? 9.695 2.309 -13.837 1.00 96.12 72 VAL A O 1
ATOM 566 N N . MET A 1 73 ? 10.287 3.898 -15.323 1.00 94.94 73 MET A N 1
ATOM 567 C CA . MET A 1 73 ? 10.147 5.034 -14.408 1.00 94.94 73 MET A CA 1
ATOM 568 C C . MET A 1 73 ? 8.696 5.230 -13.950 1.00 94.94 73 MET A C 1
ATOM 570 O O . MET A 1 73 ? 8.442 5.461 -12.766 1.00 94.94 73 MET A O 1
ATOM 574 N N . GLU A 1 74 ? 7.717 5.070 -14.839 1.00 95.12 74 GLU A N 1
ATOM 575 C CA . GLU A 1 74 ? 6.297 5.083 -14.476 1.00 95.12 74 GLU A CA 1
ATOM 576 C C . GLU A 1 74 ? 5.924 3.929 -13.545 1.00 95.12 74 GLU A C 1
ATOM 578 O O . GLU A 1 74 ? 5.193 4.131 -12.573 1.00 95.12 74 GLU A O 1
ATOM 583 N N . SER A 1 75 ? 6.441 2.721 -13.795 1.00 94.62 75 SER A N 1
ATOM 584 C CA . SER A 1 75 ? 6.214 1.574 -12.909 1.00 94.62 75 SER A CA 1
ATOM 585 C C . SER A 1 75 ? 6.757 1.832 -11.501 1.00 94.62 75 SER A C 1
ATOM 587 O O . SER A 1 75 ? 6.111 1.464 -10.520 1.00 94.62 75 SER A O 1
ATOM 589 N N . MET A 1 76 ? 7.912 2.495 -11.381 1.00 93.81 76 MET A N 1
ATOM 590 C CA . MET A 1 76 ? 8.444 2.929 -10.087 1.00 93.81 76 MET A CA 1
ATOM 591 C C . MET A 1 76 ? 7.541 3.969 -9.422 1.00 93.81 76 MET A C 1
ATOM 593 O O . MET A 1 76 ? 7.201 3.800 -8.253 1.00 93.81 76 MET A O 1
ATOM 597 N N . LYS A 1 77 ? 7.130 5.020 -10.144 1.00 92.25 77 LYS A N 1
ATOM 598 C CA . LYS A 1 77 ? 6.235 6.060 -9.606 1.00 92.25 77 LYS A CA 1
ATOM 599 C C . LYS A 1 77 ? 4.924 5.465 -9.090 1.00 92.25 77 LYS A C 1
ATOM 601 O O . LYS A 1 77 ? 4.483 5.825 -8.003 1.00 92.25 77 LYS A O 1
ATOM 606 N N . LYS A 1 78 ? 4.335 4.514 -9.822 1.00 89.88 78 LYS A N 1
ATOM 607 C CA . LYS A 1 78 ? 3.131 3.781 -9.392 1.00 89.88 78 LYS A CA 1
ATOM 608 C C . LYS A 1 78 ? 3.361 3.017 -8.088 1.00 89.88 78 LYS A C 1
ATOM 610 O O . LYS A 1 78 ? 2.527 3.091 -7.191 1.00 89.88 78 LYS A O 1
ATOM 615 N N . GLU A 1 79 ? 4.493 2.326 -7.956 1.00 89.06 79 GLU A N 1
ATOM 616 C CA . GLU A 1 79 ? 4.824 1.602 -6.723 1.00 89.06 79 GLU A CA 1
ATOM 617 C C . GLU A 1 79 ? 5.092 2.554 -5.546 1.00 89.06 79 GLU A C 1
ATOM 619 O O . GLU A 1 79 ? 4.735 2.252 -4.409 1.00 89.06 79 GLU A O 1
ATOM 624 N N . LEU A 1 80 ? 5.680 3.725 -5.809 1.00 87.12 80 LEU A N 1
ATOM 6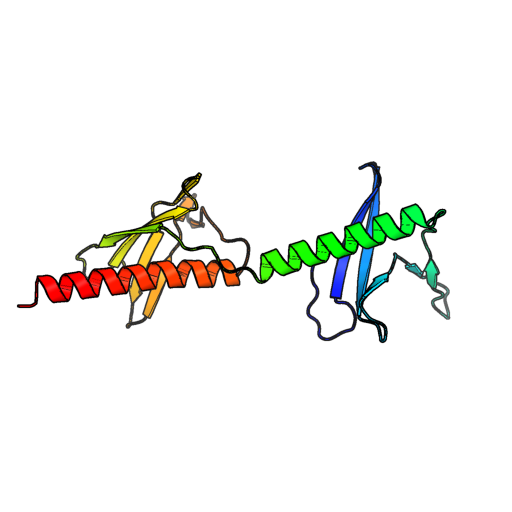25 C CA . LEU A 1 80 ? 5.878 4.760 -4.796 1.00 87.12 80 LEU A CA 1
ATOM 626 C C . LEU A 1 80 ? 4.533 5.284 -4.291 1.00 87.12 80 LEU A C 1
ATOM 628 O O . LEU A 1 80 ? 4.275 5.214 -3.095 1.00 87.12 80 LEU A O 1
ATOM 632 N N . LEU A 1 81 ? 3.651 5.703 -5.204 1.00 84.38 81 LEU A N 1
ATOM 633 C CA . LEU A 1 81 ? 2.301 6.166 -4.871 1.00 84.38 81 LEU A CA 1
ATOM 634 C C . LEU A 1 81 ? 1.519 5.115 -4.083 1.00 84.38 81 LEU A C 1
ATOM 636 O O . LEU A 1 81 ? 0.882 5.438 -3.087 1.00 84.38 81 LEU A O 1
ATOM 640 N N . ARG A 1 82 ? 1.604 3.842 -4.479 1.00 81.00 82 ARG A N 1
ATOM 641 C CA . ARG A 1 82 ? 0.943 2.746 -3.765 1.00 81.00 82 ARG A CA 1
ATOM 642 C C . ARG A 1 82 ? 1.416 2.621 -2.313 1.00 81.00 82 ARG A C 1
ATOM 644 O O . ARG A 1 82 ? 0.606 2.329 -1.438 1.00 81.00 82 ARG A O 1
ATOM 651 N N . ASN A 1 83 ? 2.708 2.825 -2.057 1.00 79.81 83 ASN A N 1
ATOM 652 C CA . ASN A 1 83 ? 3.290 2.710 -0.719 1.00 79.81 83 ASN A CA 1
ATOM 653 C C . ASN A 1 83 ? 3.092 3.961 0.146 1.00 79.81 83 ASN A C 1
ATOM 655 O O . ASN A 1 83 ? 3.060 3.836 1.370 1.00 79.81 83 ASN A O 1
ATOM 659 N N . THR A 1 84 ? 2.943 5.140 -0.461 1.00 77.31 84 THR A N 1
ATOM 660 C CA . THR A 1 84 ? 2.816 6.419 0.255 1.00 77.31 84 THR A CA 1
ATOM 661 C C . THR A 1 84 ? 1.386 6.949 0.339 1.00 77.31 84 THR A C 1
ATOM 663 O O . THR A 1 84 ? 1.149 7.920 1.056 1.00 77.31 84 THR A O 1
ATOM 666 N N . ALA A 1 85 ? 0.423 6.339 -0.355 1.00 77.56 85 ALA A N 1
ATOM 667 C CA . ALA A 1 85 ? -0.969 6.760 -0.293 1.00 77.56 85 ALA A CA 1
ATOM 668 C C . ALA A 1 85 ? -1.666 6.226 0.978 1.00 77.56 85 ALA A C 1
ATOM 670 O O . ALA A 1 85 ? -1.720 5.006 1.180 1.00 77.56 85 ALA A O 1
ATOM 671 N N . PRO A 1 86 ? -2.232 7.103 1.832 1.00 76.5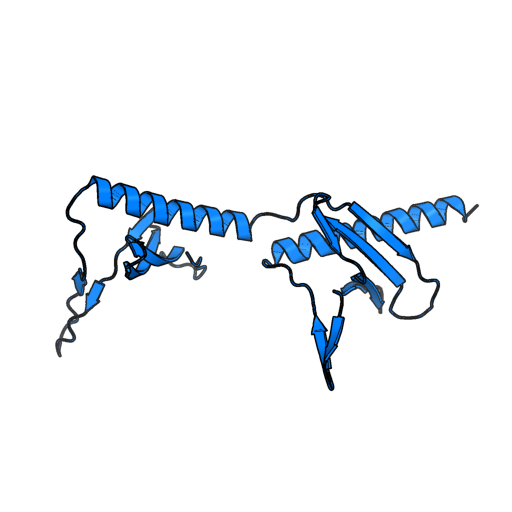0 86 PRO A N 1
ATOM 672 C CA . PRO A 1 86 ? -3.163 6.677 2.870 1.00 76.50 86 PRO A CA 1
ATOM 673 C C . PRO A 1 86 ? -4.470 6.172 2.244 1.00 76.50 86 PRO A C 1
ATOM 675 O O . PRO A 1 86 ? -4.778 6.455 1.084 1.00 76.50 86 PRO A O 1
ATOM 678 N N . VAL A 1 87 ? -5.268 5.436 3.019 1.00 80.25 87 VAL A N 1
ATOM 679 C CA . VAL A 1 87 ? -6.597 5.018 2.557 1.00 80.25 87 VAL A CA 1
ATOM 680 C C . VAL A 1 87 ? -7.501 6.245 2.525 1.00 80.25 87 VAL A C 1
ATOM 682 O O . VAL A 1 87 ? -7.577 6.987 3.506 1.00 80.25 87 VAL A O 1
ATOM 685 N N . SER A 1 88 ? -8.199 6.444 1.407 1.00 81.31 88 SER A N 1
ATOM 686 C CA . SER A 1 88 ? -9.245 7.460 1.277 1.00 81.31 88 SER A CA 1
ATOM 687 C C . SER A 1 88 ? -10.278 7.354 2.402 1.00 81.31 88 SER A C 1
ATOM 689 O O . SER A 1 88 ? -10.429 6.307 3.033 1.00 81.31 88 SER A O 1
ATOM 691 N N . LYS A 1 89 ? -11.007 8.447 2.646 1.00 84.75 89 LYS A N 1
ATOM 692 C CA . LYS A 1 89 ? -11.990 8.538 3.730 1.00 84.75 89 LYS A CA 1
ATOM 693 C C . LYS A 1 89 ? -12.990 7.377 3.690 1.00 84.75 89 LYS A C 1
ATOM 695 O O . LYS A 1 89 ? -13.707 7.203 2.707 1.00 84.75 89 LYS A O 1
ATOM 700 N N . LEU A 1 90 ? -13.054 6.621 4.781 1.00 89.12 90 LEU A N 1
ATOM 701 C CA . LEU A 1 90 ? -13.926 5.461 4.931 1.00 89.12 90 LEU A CA 1
ATOM 702 C C . LEU A 1 90 ? -15.268 5.855 5.545 1.00 89.12 90 LEU A C 1
ATOM 704 O O . LEU A 1 90 ? -15.334 6.660 6.476 1.00 89.12 90 LEU A O 1
ATOM 708 N N . GLN A 1 91 ? -16.343 5.234 5.066 1.00 90.44 91 GLN A N 1
ATOM 709 C CA . GLN A 1 91 ? -17.626 5.260 5.760 1.00 90.44 91 GLN A CA 1
ATOM 710 C C . GLN A 1 91 ? -17.675 4.067 6.712 1.00 90.44 91 GLN A C 1
ATOM 712 O O . GLN A 1 91 ? -17.670 2.916 6.278 1.00 90.44 91 GLN A O 1
ATOM 717 N N . VAL A 1 92 ? -17.688 4.336 8.015 1.00 93.19 92 VAL A N 1
ATOM 718 C CA . VAL A 1 92 ? -17.623 3.298 9.048 1.00 93.19 92 VAL A CA 1
ATOM 719 C C . VAL A 1 92 ? -18.905 3.324 9.866 1.00 93.19 92 VAL A C 1
ATOM 721 O O . VAL A 1 92 ? -19.249 4.344 10.459 1.00 93.19 92 VAL A O 1
ATOM 724 N N . LYS A 1 93 ? -19.599 2.188 9.915 1.00 94.38 93 LYS A N 1
ATOM 725 C CA . LYS A 1 93 ? -20.739 1.952 10.798 1.00 94.38 93 LYS A CA 1
ATOM 726 C C . LYS A 1 93 ? -20.284 1.127 11.992 1.00 94.38 93 LYS A C 1
ATOM 728 O O . LYS A 1 93 ? -19.724 0.045 11.821 1.00 94.38 93 LYS A O 1
ATOM 733 N N . ILE A 1 94 ? -20.564 1.616 13.194 1.00 94.38 94 ILE A N 1
ATOM 734 C CA . ILE A 1 94 ? -20.109 1.001 14.438 1.00 94.38 94 ILE A CA 1
ATOM 735 C C . ILE A 1 94 ? -21.301 0.468 15.215 1.00 94.38 94 ILE A C 1
ATOM 737 O O . ILE A 1 94 ? -22.293 1.158 15.426 1.00 94.38 94 ILE A O 1
ATOM 741 N N . THR A 1 95 ? -21.182 -0.781 15.644 1.00 93.00 95 THR A N 1
ATOM 742 C CA . THR A 1 95 ? -22.150 -1.466 16.499 1.00 93.00 95 THR A CA 1
ATOM 743 C C . THR A 1 95 ? -21.458 -1.791 17.814 1.00 93.00 95 THR A C 1
ATOM 745 O O . THR A 1 95 ? -20.625 -2.695 17.876 1.00 93.00 95 THR A O 1
ATOM 748 N N . GLU A 1 96 ? -21.746 -1.004 18.847 1.00 88.81 96 GLU A N 1
ATOM 749 C CA . GLU A 1 96 ? -21.171 -1.189 20.180 1.00 88.81 96 GLU A CA 1
ATOM 750 C C . GLU A 1 96 ? -21.724 -2.441 20.859 1.00 88.81 96 GLU A C 1
ATOM 752 O O . GLU A 1 96 ? -22.878 -2.819 20.658 1.00 88.81 96 GLU A O 1
ATOM 757 N N . ILE A 1 97 ? -20.883 -3.078 21.670 1.00 87.25 97 ILE A N 1
ATOM 758 C CA . ILE A 1 97 ? -21.244 -4.259 22.443 1.00 87.25 97 ILE A CA 1
ATOM 759 C C . ILE A 1 97 ? -21.045 -3.926 23.924 1.00 87.25 97 ILE A C 1
ATOM 761 O O . ILE A 1 97 ? -19.902 -3.734 24.350 1.00 87.25 97 ILE A O 1
ATOM 765 N N . PRO A 1 98 ? -22.118 -3.884 24.730 1.00 76.88 98 PRO A N 1
ATOM 766 C CA . PRO A 1 98 ? -22.027 -3.612 26.157 1.00 76.88 98 PRO A CA 1
ATOM 767 C C . PRO A 1 98 ? -21.531 -4.866 26.891 1.00 76.88 98 PRO A C 1
ATOM 769 O O . PRO A 1 98 ? -22.306 -5.599 27.499 1.00 76.88 98 PRO A O 1
ATOM 772 N N . THR A 1 99 ? -20.234 -5.161 26.787 1.00 76.75 99 THR A N 1
ATOM 773 C CA . THR A 1 99 ? -19.600 -6.258 27.531 1.00 76.75 99 THR A CA 1
ATOM 774 C C . THR A 1 99 ? -18.289 -5.816 28.176 1.00 76.75 99 THR A C 1
ATOM 776 O O . THR A 1 99 ? -17.515 -5.042 27.607 1.00 76.75 99 THR A O 1
ATOM 779 N N . GLU A 1 100 ? -17.992 -6.392 29.342 1.00 70.81 100 GLU A N 1
ATOM 780 C CA . GLU A 1 100 ? -16.697 -6.263 30.033 1.00 70.81 100 GLU A CA 1
ATOM 781 C C . GLU A 1 100 ? -15.564 -7.043 29.338 1.00 70.81 100 GLU A C 1
ATOM 783 O O . GLU A 1 100 ? -14.429 -7.078 29.802 1.00 70.81 100 GLU A O 1
ATOM 788 N N . SER A 1 101 ? -15.845 -7.662 28.189 1.00 84.25 101 SER A N 1
ATOM 789 C CA . SER A 1 101 ? -14.847 -8.398 27.420 1.00 84.25 101 SER A CA 1
ATOM 790 C C . SER A 1 101 ? -13.845 -7.464 26.731 1.00 84.25 101 SER A C 1
ATOM 792 O O . SER A 1 101 ? -14.048 -6.247 26.630 1.00 84.25 101 SER A O 1
ATOM 794 N N . CYS A 1 102 ? -12.773 -8.047 26.189 1.00 89.56 102 CYS A N 1
ATOM 795 C CA . CYS A 1 102 ? -11.827 -7.316 25.348 1.00 89.56 102 CYS A CA 1
ATOM 796 C C . CYS A 1 102 ? -12.470 -6.778 24.057 1.00 89.56 102 CYS A C 1
ATOM 798 O O . CYS A 1 102 ? -11.904 -5.888 23.435 1.00 89.56 102 CYS A O 1
ATOM 800 N N . LEU A 1 103 ? -13.612 -7.316 23.613 1.00 91.88 103 LEU A N 1
ATOM 801 C CA . LEU A 1 103 ? -14.330 -6.847 22.428 1.00 91.88 103 LEU A CA 1
ATOM 802 C C . LEU A 1 103 ? -15.291 -5.724 22.822 1.00 91.88 103 LEU A C 1
ATOM 804 O O . LEU A 1 103 ? -16.197 -5.937 23.625 1.00 91.88 103 LEU A O 1
ATOM 808 N N . LYS A 1 104 ? -15.121 -4.540 22.228 1.00 92.62 104 LYS A N 1
ATOM 809 C CA . LYS A 1 104 ? -15.941 -3.364 22.550 1.00 92.62 104 LYS A CA 1
ATOM 810 C C . LYS A 1 104 ? -16.959 -3.010 21.475 1.00 92.62 104 LYS A C 1
ATOM 812 O O . LYS A 1 104 ? -18.047 -2.541 21.793 1.00 92.62 104 LYS A O 1
ATOM 817 N N . ALA A 1 105 ? -16.634 -3.239 20.206 1.00 93.88 105 ALA A N 1
ATOM 818 C CA . ALA A 1 105 ? -17.556 -2.972 19.109 1.00 93.88 105 ALA A CA 1
ATOM 819 C C . ALA A 1 105 ? -17.233 -3.801 17.864 1.00 93.88 105 ALA A C 1
ATOM 821 O O . ALA A 1 105 ? -16.095 -4.229 17.650 1.00 93.88 105 ALA A O 1
ATOM 822 N N . PHE A 1 106 ? -18.236 -3.968 17.007 1.00 94.44 106 PHE A N 1
ATOM 823 C CA . PHE A 1 106 ? -18.051 -4.359 15.616 1.00 94.44 106 PHE A CA 1
ATOM 824 C C . PHE A 1 106 ? -18.069 -3.127 14.716 1.00 94.44 106 PHE A C 1
ATOM 826 O O . PHE A 1 106 ? -18.899 -2.234 14.881 1.00 94.44 106 PHE A O 1
ATOM 833 N N . ALA A 1 107 ? -17.183 -3.108 13.729 1.00 95.00 107 ALA A N 1
ATOM 834 C CA . ALA A 1 107 ? -17.168 -2.122 12.665 1.00 95.00 107 ALA A CA 1
ATOM 835 C C . ALA A 1 107 ? -17.540 -2.785 11.332 1.00 95.00 107 ALA A C 1
ATOM 837 O O . ALA A 1 107 ? -17.099 -3.890 11.006 1.00 95.00 107 ALA A O 1
ATOM 838 N N . THR A 1 108 ? -18.366 -2.088 10.561 1.00 94.56 108 THR A N 1
ATOM 839 C CA . THR A 1 108 ? -18.622 -2.367 9.149 1.00 94.56 108 THR A CA 1
ATOM 840 C C . THR A 1 108 ? -18.104 -1.186 8.349 1.00 94.56 108 THR A C 1
ATOM 842 O O . THR A 1 108 ? -18.479 -0.047 8.620 1.00 94.56 108 THR A O 1
ATOM 845 N N . VAL A 1 109 ? -17.221 -1.446 7.393 1.00 94.38 109 VAL A N 1
ATOM 846 C CA . VAL A 1 109 ? -16.582 -0.411 6.577 1.00 94.38 109 VAL A CA 1
ATOM 847 C C . VAL A 1 109 ? -17.122 -0.489 5.161 1.00 94.38 109 VAL A C 1
ATOM 849 O O . VAL A 1 109 ? -17.076 -1.549 4.544 1.00 94.38 109 VAL A O 1
ATOM 852 N N . HIS A 1 110 ? -17.587 0.634 4.632 1.00 92.50 110 HIS A N 1
ATOM 853 C CA . HIS A 1 110 ? -17.937 0.790 3.228 1.00 92.50 110 HIS A CA 1
ATOM 854 C C . HIS A 1 110 ? -16.798 1.534 2.529 1.00 92.50 110 HIS A C 1
ATOM 856 O O . HIS A 1 110 ? -16.479 2.678 2.869 1.00 92.50 110 HIS A O 1
ATOM 862 N N . TYR A 1 111 ? -16.154 0.855 1.584 1.00 88.19 111 TYR A N 1
ATOM 863 C CA . TYR A 1 111 ? -15.073 1.396 0.773 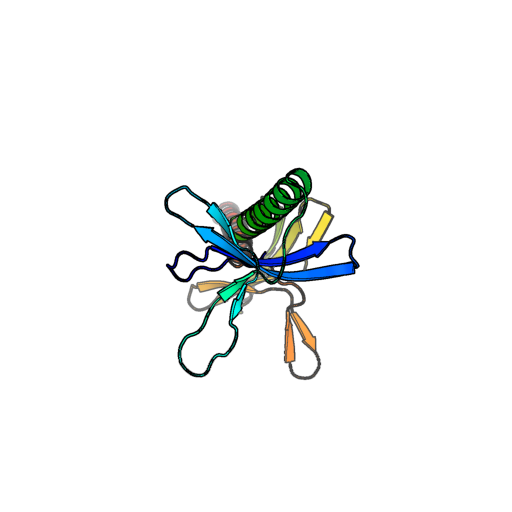1.00 88.19 111 TYR A CA 1
ATOM 864 C C . TYR A 1 111 ? -15.633 1.832 -0.579 1.00 88.19 111 TYR A C 1
ATOM 866 O O . TYR A 1 111 ? -16.106 0.995 -1.348 1.00 88.19 111 TYR A O 1
ATOM 874 N N . ASP A 1 112 ? -15.601 3.144 -0.819 1.00 83.50 112 ASP A N 1
ATOM 875 C CA . ASP A 1 112 ? -15.949 3.807 -2.086 1.00 83.50 112 ASP A CA 1
ATOM 876 C C . ASP A 1 112 ? -17.279 3.352 -2.719 1.00 83.50 112 ASP A C 1
ATOM 878 O O . ASP A 1 112 ? -17.426 3.292 -3.930 1.00 83.50 112 ASP A O 1
ATOM 882 N N . ASN A 1 113 ? -18.251 2.950 -1.892 1.00 81.25 113 ASN A N 1
ATOM 883 C CA . ASN A 1 113 ? -19.520 2.337 -2.309 1.00 81.25 113 ASN A CA 1
ATOM 884 C C . ASN A 1 113 ? -19.396 1.106 -3.240 1.00 81.25 113 ASN A C 1
ATOM 886 O O . ASN A 1 113 ? -20.413 0.609 -3.718 1.00 81.25 113 ASN A O 1
ATOM 890 N N . ILE A 1 114 ? -18.191 0.575 -3.462 1.00 86.62 114 ILE A N 1
ATOM 891 C CA . ILE A 1 114 ? -17.938 -0.611 -4.297 1.00 86.62 114 ILE A CA 1
ATOM 892 C C . ILE A 1 114 ? -17.809 -1.890 -3.469 1.00 86.62 114 ILE A C 1
ATOM 894 O O . ILE A 1 114 ? -18.014 -2.988 -3.981 1.00 86.62 114 ILE A O 1
ATOM 898 N N . LEU A 1 115 ? -17.443 -1.765 -2.190 1.00 89.25 115 LEU A N 1
ATOM 899 C CA . LEU A 1 115 ? -17.161 -2.896 -1.312 1.00 89.25 115 LEU A CA 1
ATOM 900 C C . LEU A 1 115 ? -17.614 -2.595 0.115 1.00 89.25 115 LEU A C 1
ATOM 902 O O . LEU A 1 115 ? -17.399 -1.501 0.634 1.00 89.25 115 LEU A O 1
ATOM 906 N N . THR A 1 116 ? -18.188 -3.597 0.778 1.00 91.81 116 THR A N 1
ATOM 907 C CA . THR A 1 116 ? -18.475 -3.551 2.215 1.00 91.81 116 THR A CA 1
ATOM 908 C C . THR A 1 116 ? -17.696 -4.644 2.935 1.00 91.81 116 THR A C 1
ATOM 910 O O . THR A 1 116 ? -17.759 -5.811 2.556 1.00 91.81 116 THR A O 1
ATOM 913 N N . ILE A 1 117 ? -16.979 -4.267 3.990 1.00 92.94 117 ILE A N 1
ATOM 914 C CA . ILE A 1 117 ? -16.183 -5.155 4.834 1.00 92.94 117 ILE A CA 1
ATOM 915 C C . ILE A 1 117 ? -16.875 -5.260 6.190 1.00 92.94 117 ILE A C 1
ATOM 917 O O . ILE A 1 117 ? -16.968 -4.281 6.931 1.00 92.94 117 ILE A O 1
ATOM 921 N N . GLN A 1 118 ? -17.356 -6.455 6.514 1.00 92.19 118 GLN A N 1
ATOM 922 C CA . GLN A 1 118 ? -18.031 -6.757 7.775 1.00 92.19 118 GLN A CA 1
ATOM 923 C C . GLN A 1 118 ? -17.129 -7.560 8.714 1.00 92.19 118 GLN A C 1
ATOM 925 O O . GLN A 1 118 ? -16.155 -8.180 8.292 1.00 92.19 118 GLN A O 1
ATOM 930 N N . GLY A 1 119 ? -17.483 -7.576 10.001 1.00 89.31 119 GLY A N 1
ATOM 931 C CA . GLY A 1 119 ? -16.813 -8.413 10.999 1.00 89.31 119 GLY A CA 1
ATOM 932 C C . GLY A 1 119 ? -15.468 -7.870 11.482 1.00 89.31 119 GLY A C 1
ATOM 933 O O . GLY A 1 119 ? -14.691 -8.619 12.079 1.00 89.31 119 GLY A O 1
ATOM 934 N N . ILE A 1 120 ? -15.185 -6.586 11.245 1.00 94.19 120 ILE A N 1
ATOM 935 C CA . ILE A 1 120 ? -14.037 -5.909 11.849 1.00 94.19 120 ILE A CA 1
ATOM 936 C C . ILE A 1 120 ? -14.340 -5.715 13.335 1.00 94.19 120 ILE A C 1
ATOM 938 O O . ILE A 1 120 ? -15.443 -5.315 13.708 1.00 94.19 120 ILE A O 1
ATOM 942 N N . ARG A 1 121 ? -13.371 -6.020 14.197 1.00 93.44 121 ARG A N 1
ATOM 943 C CA . ARG A 1 121 ? -13.532 -5.977 15.654 1.00 93.44 121 ARG A CA 1
ATOM 944 C C . ARG A 1 121 ? -12.706 -4.839 16.236 1.00 93.44 121 ARG A C 1
ATOM 946 O O . ARG A 1 121 ? -11.515 -4.748 15.951 1.00 93.44 121 ARG A O 1
ATOM 953 N N . ILE A 1 122 ? -13.320 -4.016 17.075 1.00 95.00 122 ILE A N 1
ATOM 954 C CA . ILE A 1 122 ? -12.634 -3.014 17.892 1.00 95.00 122 ILE A CA 1
ATOM 955 C C . ILE A 1 122 ? -12.418 -3.634 19.267 1.00 95.00 122 ILE A C 1
ATOM 957 O O . ILE A 1 122 ? -13.375 -3.980 19.967 1.00 95.00 122 ILE A O 1
ATOM 961 N N . MET A 1 123 ? -11.151 -3.796 19.626 1.00 93.69 123 MET A N 1
ATOM 962 C CA . MET A 1 123 ? -10.720 -4.456 20.850 1.00 93.69 123 MET A CA 1
ATOM 963 C C . MET A 1 123 ? -10.087 -3.442 21.804 1.00 93.69 123 MET A C 1
ATOM 965 O O . MET A 1 123 ? -9.457 -2.484 21.358 1.00 93.69 123 MET A O 1
ATOM 969 N N . GLU A 1 124 ? -10.218 -3.669 23.108 1.00 92.62 124 GLU A N 1
ATOM 970 C CA . GLU A 1 124 ? -9.608 -2.861 24.161 1.00 92.62 124 GLU A CA 1
ATOM 971 C C . GLU A 1 124 ? -9.111 -3.752 25.298 1.00 92.62 124 GLU A C 1
ATOM 973 O O . GLU A 1 124 ? -9.858 -4.570 25.828 1.00 92.62 124 GLU A O 1
ATOM 978 N N . SER A 1 125 ? -7.848 -3.583 25.685 1.00 93.12 125 SER A N 1
ATOM 979 C CA . SER A 1 125 ? -7.243 -4.273 26.825 1.00 93.12 125 SER A CA 1
ATOM 980 C C . SER A 1 125 ? -6.170 -3.382 27.437 1.00 93.12 125 SER A C 1
ATOM 982 O O . SER A 1 125 ? -5.368 -2.800 26.708 1.00 93.12 125 SER A O 1
ATOM 984 N N . ASN A 1 126 ? -6.135 -3.277 28.769 1.00 90.31 126 ASN A N 1
ATOM 985 C CA . ASN A 1 126 ? -5.173 -2.444 29.509 1.00 90.31 126 ASN A CA 1
ATOM 986 C C . ASN A 1 126 ? -5.102 -0.991 28.989 1.00 90.31 126 ASN A C 1
ATOM 988 O O . ASN A 1 126 ? -4.022 -0.424 28.853 1.00 90.31 126 ASN A O 1
ATOM 992 N N . GLY A 1 127 ? -6.247 -0.411 28.605 1.00 85.38 127 GLY A N 1
ATOM 993 C CA . GLY A 1 127 ? -6.338 0.943 28.041 1.00 85.38 127 GLY A CA 1
ATOM 994 C C . GLY A 1 127 ? -5.842 1.095 26.596 1.00 85.38 127 GLY A C 1
ATOM 995 O O . GLY A 1 127 ? -6.022 2.156 26.003 1.00 85.38 127 GLY A O 1
ATOM 996 N N . LYS A 1 128 ? -5.265 0.050 25.987 1.00 92.06 128 LYS A N 1
ATOM 997 C CA . LYS A 1 128 ? -4.864 0.052 24.576 1.00 92.06 128 LYS A CA 1
ATOM 998 C C . LYS A 1 128 ? -6.012 -0.445 23.704 1.00 92.06 128 LYS A C 1
ATOM 1000 O O . LYS A 1 128 ? -6.505 -1.555 23.905 1.00 92.06 128 LYS A O 1
ATOM 1005 N N . ARG A 1 129 ? -6.387 0.350 22.699 1.00 93.44 129 ARG A N 1
ATOM 1006 C CA . ARG A 1 129 ? -7.373 -0.020 21.674 1.00 93.44 129 ARG A CA 1
ATOM 1007 C C . ARG A 1 129 ? -6.694 -0.388 20.367 1.00 93.44 129 ARG A C 1
ATOM 1009 O O . ARG A 1 129 ? -5.681 0.205 20.001 1.00 93.44 129 ARG A O 1
ATOM 1016 N N . TRP A 1 130 ? -7.244 -1.373 19.669 1.00 94.94 130 TRP A N 1
ATOM 1017 C CA . TRP A 1 130 ? -6.780 -1.749 18.337 1.00 94.94 130 TRP A CA 1
ATOM 1018 C C . TRP A 1 130 ? -7.901 -2.364 17.504 1.00 94.94 130 TRP A C 1
ATOM 1020 O O . TRP A 1 130 ? -8.905 -2.856 18.023 1.00 94.94 130 TRP A O 1
ATOM 1030 N N . VAL A 1 131 ? -7.693 -2.359 16.192 1.00 94.50 131 VAL A N 1
ATOM 1031 C CA . VAL A 1 131 ? -8.580 -2.997 15.223 1.00 94.50 131 VAL A CA 1
ATOM 1032 C C . VAL A 1 131 ? -8.069 -4.407 14.921 1.00 94.50 131 VAL A C 1
ATOM 1034 O O . VAL A 1 131 ? -6.892 -4.611 14.619 1.00 94.50 131 VAL A O 1
ATOM 1037 N N . SER A 1 132 ? -8.953 -5.401 14.997 1.00 92.50 132 SER A N 1
ATOM 1038 C CA . SER A 1 132 ? -8.699 -6.764 14.529 1.00 92.50 132 SER A CA 1
ATOM 1039 C C . SER A 1 132 ? -9.508 -7.028 13.267 1.00 92.50 132 SER A C 1
ATOM 1041 O O . SER A 1 132 ? -10.731 -6.869 13.256 1.00 92.50 132 SER A O 1
ATOM 1043 N N . MET A 1 133 ? -8.818 -7.501 12.229 1.00 92.88 133 MET A N 1
ATOM 1044 C CA . MET A 1 133 ? -9.432 -7.872 10.958 1.00 92.88 133 MET A CA 1
ATOM 1045 C C . MET A 1 133 ? -10.390 -9.069 11.113 1.00 92.88 133 MET A C 1
ATOM 1047 O O . MET A 1 133 ? -10.303 -9.819 12.101 1.00 92.88 133 MET A O 1
ATOM 1051 N N . PRO A 1 134 ? -11.326 -9.246 10.162 1.00 90.44 134 PRO A N 1
ATOM 1052 C CA . PRO A 1 134 ? -12.186 -10.419 10.099 1.00 90.44 134 PRO A CA 1
ATOM 1053 C C . PRO A 1 134 ? -11.353 -11.695 9.952 1.00 90.44 134 PRO A C 1
ATOM 1055 O O . PRO A 1 134 ? -10.473 -11.787 9.094 1.00 90.44 134 PRO A O 1
ATOM 1058 N N . LYS A 1 135 ? -11.659 -12.689 10.789 1.00 88.25 135 LYS A N 1
ATOM 1059 C CA . LYS A 1 135 ? -10.941 -13.967 10.857 1.00 88.25 135 LYS A CA 1
ATOM 1060 C C . LYS A 1 135 ? -11.871 -15.116 10.524 1.00 88.25 135 LYS A C 1
ATOM 1062 O O . LYS A 1 135 ? -12.968 -15.177 11.081 1.00 88.25 135 LYS A O 1
ATOM 1067 N N . GLN A 1 136 ? -11.394 -16.049 9.712 1.00 86.75 136 GLN A N 1
ATOM 1068 C CA . GLN A 1 136 ? -12.038 -17.333 9.471 1.00 86.75 136 GLN A CA 1
ATOM 1069 C C . GLN A 1 136 ? -11.316 -18.431 10.249 1.00 86.75 136 GLN A C 1
ATOM 1071 O O . GLN A 1 136 ? -10.085 -18.484 10.282 1.00 86.75 136 GLN A O 1
ATOM 1076 N N . LYS A 1 137 ? -12.093 -19.315 10.878 1.00 86.25 137 LYS A N 1
ATOM 1077 C CA . LYS A 1 137 ? -11.562 -20.540 11.475 1.00 86.25 137 LYS A CA 1
ATOM 1078 C C . LYS A 1 137 ? -11.186 -21.501 10.349 1.00 86.25 137 LYS A C 1
ATOM 1080 O O . LYS A 1 137 ? -12.026 -21.822 9.512 1.00 86.25 137 LYS A O 1
ATOM 1085 N N . SER A 1 138 ? -9.938 -21.949 10.335 1.00 84.00 138 SER A N 1
ATOM 1086 C CA . SER A 1 138 ? -9.425 -22.914 9.365 1.00 84.00 138 SER A CA 1
ATOM 1087 C C . SER A 1 138 ? -8.688 -24.013 10.122 1.00 84.00 138 SER A C 1
ATOM 1089 O O . SER A 1 138 ? -7.632 -23.778 10.714 1.00 84.00 138 SER A O 1
ATOM 1091 N N . GLY A 1 139 ? -9.296 -25.202 10.182 1.00 85.06 139 GLY A N 1
ATOM 1092 C CA . GLY A 1 139 ? -8.799 -26.326 10.979 1.00 85.06 139 GLY A CA 1
ATOM 1093 C C . GLY A 1 139 ? -8.608 -25.956 12.456 1.00 85.06 139 GLY A C 1
ATOM 1094 O O . GLY A 1 139 ? -9.555 -25.555 13.136 1.00 85.06 139 GLY A O 1
ATOM 1095 N N . ALA A 1 140 ? -7.369 -26.082 12.939 1.00 85.62 140 ALA A N 1
ATOM 1096 C CA . ALA A 1 140 ? -6.974 -25.749 14.309 1.00 85.62 140 ALA A CA 1
ATOM 1097 C C . ALA A 1 140 ? -6.667 -24.252 14.536 1.00 85.62 140 ALA A C 1
ATOM 1099 O O . ALA A 1 140 ? -6.445 -23.846 15.675 1.00 85.62 140 ALA A O 1
ATOM 1100 N N . GLY A 1 141 ? -6.634 -23.430 13.481 1.00 87.00 141 GLY A N 1
ATOM 1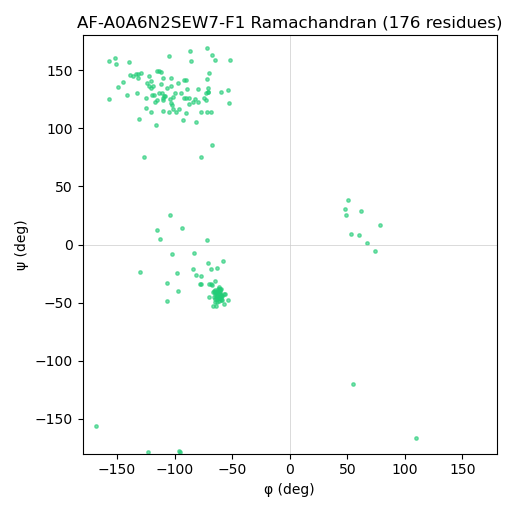101 C CA . GLY A 1 141 ? -6.180 -22.039 13.544 1.00 87.00 141 GLY A CA 1
ATOM 1102 C C . GLY A 1 141 ? -7.202 -21.008 13.062 1.00 87.00 141 GLY A C 1
ATOM 1103 O O . GLY A 1 141 ? -8.324 -21.325 12.662 1.00 87.00 141 GLY A O 1
ATOM 1104 N N . TYR A 1 142 ? -6.775 -19.745 13.083 1.00 85.69 142 TYR A N 1
ATOM 1105 C CA . TYR A 1 142 ? -7.512 -18.611 12.529 1.00 85.69 142 TYR A CA 1
ATOM 1106 C C . TYR A 1 142 ? -6.663 -17.912 11.476 1.00 85.69 142 TYR A C 1
ATOM 1108 O O . TYR A 1 142 ? -5.476 -17.675 11.697 1.00 85.69 142 TYR A O 1
ATOM 1116 N N . GLN A 1 143 ? -7.284 -17.553 10.360 1.00 83.56 143 GLN A N 1
ATOM 1117 C CA . GLN A 1 143 ? -6.645 -16.807 9.282 1.00 83.56 143 GLN A CA 1
ATOM 1118 C C . GLN A 1 143 ? -7.430 -15.528 9.005 1.00 83.56 143 GLN A C 1
ATOM 1120 O O . GLN A 1 143 ? -8.663 -15.536 9.023 1.00 83.56 143 GLN A O 1
ATOM 1125 N N . ASP A 1 144 ? -6.712 -14.428 8.780 1.00 83.12 144 ASP A N 1
ATOM 1126 C CA . ASP A 1 144 ? -7.319 -13.173 8.346 1.00 83.12 144 ASP A CA 1
ATOM 1127 C C . ASP A 1 144 ? -7.789 -13.324 6.895 1.00 83.12 144 ASP A C 1
ATOM 1129 O O . ASP A 1 144 ? -7.041 -13.783 6.033 1.00 83.12 144 ASP A O 1
ATOM 1133 N N . LEU A 1 145 ? -9.033 -12.930 6.625 1.00 81.81 145 LEU A N 1
ATOM 1134 C CA . LEU A 1 145 ? -9.597 -12.973 5.270 1.00 81.81 145 LEU A CA 1
ATOM 1135 C C . LEU A 1 145 ? -9.242 -11.747 4.436 1.00 81.81 145 LEU A C 1
ATOM 1137 O O . LEU A 1 145 ? -9.328 -11.777 3.211 1.00 81.81 145 LEU A O 1
ATOM 1141 N N . LEU A 1 146 ? -8.879 -10.656 5.105 1.00 85.50 146 LEU A N 1
ATOM 1142 C CA . LEU A 1 146 ? -8.614 -9.377 4.478 1.00 85.50 146 LEU A CA 1
ATOM 1143 C C . LEU A 1 146 ? -7.314 -8.806 5.017 1.00 85.50 146 LEU A C 1
ATOM 1145 O O . LEU A 1 146 ? -7.101 -8.713 6.225 1.00 85.50 146 LEU A O 1
ATOM 1149 N N . PHE A 1 147 ? -6.463 -8.386 4.093 1.00 84.56 147 PHE A N 1
ATOM 1150 C CA . PHE A 1 147 ? -5.208 -7.722 4.382 1.00 84.56 147 PHE A CA 1
ATOM 11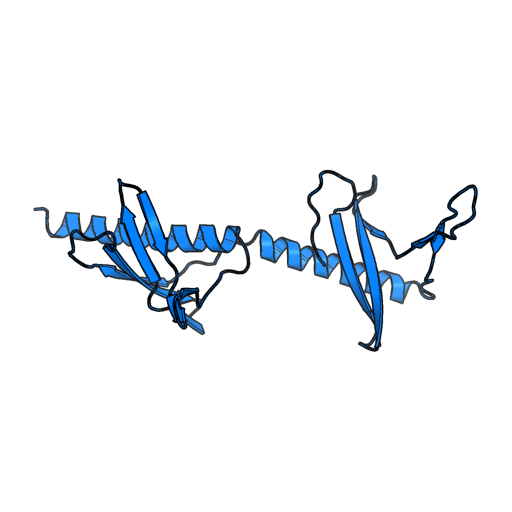51 C C . PHE A 1 147 ? -5.093 -6.472 3.519 1.00 84.56 147 PHE A C 1
ATOM 1153 O O . PHE A 1 147 ? -5.507 -6.442 2.361 1.00 84.56 147 PHE A O 1
ATOM 1160 N N . LEU A 1 148 ? -4.519 -5.425 4.099 1.00 86.12 148 LEU A N 1
ATOM 1161 C CA . LEU A 1 148 ? -4.188 -4.211 3.369 1.00 86.12 148 LEU A CA 1
ATOM 1162 C C . LEU A 1 148 ? -2.788 -4.365 2.796 1.00 86.12 148 LEU A C 1
ATOM 1164 O O . LEU A 1 148 ? -1.876 -4.826 3.480 1.00 86.12 148 LEU A O 1
ATOM 1168 N N . SER A 1 149 ? -2.625 -4.007 1.524 1.00 84.06 149 SER A N 1
ATOM 1169 C CA . SER A 1 149 ? -1.392 -4.311 0.799 1.00 84.06 149 SER A CA 1
ATOM 1170 C C . SER A 1 149 ? -0.174 -3.538 1.296 1.00 84.06 149 SER A C 1
ATOM 1172 O O . SER A 1 149 ? 0.945 -3.961 1.021 1.00 84.06 149 SER A O 1
ATOM 1174 N N . THR A 1 150 ? -0.374 -2.408 1.983 1.00 86.44 150 THR A N 1
ATOM 1175 C CA . THR A 1 150 ? 0.717 -1.561 2.479 1.00 86.44 150 THR A CA 1
ATOM 1176 C C . THR A 1 150 ? 0.545 -1.237 3.969 1.00 86.44 150 THR A C 1
ATOM 1178 O O . THR A 1 150 ? -0.588 -1.102 4.444 1.00 86.44 150 THR A O 1
ATOM 1181 N N . PRO A 1 151 ? 1.649 -1.086 4.731 1.00 86.75 151 PRO A N 1
ATOM 1182 C CA . PRO A 1 151 ? 1.585 -0.738 6.152 1.00 86.75 151 PRO A CA 1
ATOM 1183 C C . PRO A 1 151 ? 0.925 0.618 6.412 1.00 86.75 151 PRO A C 1
ATOM 1185 O O . PRO A 1 151 ? 0.161 0.754 7.361 1.00 86.75 151 PRO A O 1
ATOM 1188 N N . LEU A 1 152 ? 1.176 1.607 5.549 1.00 88.44 152 LEU A N 1
ATOM 1189 C CA . LEU A 1 152 ? 0.577 2.934 5.678 1.00 88.44 152 LEU A CA 1
ATOM 1190 C C . LEU A 1 152 ? -0.937 2.893 5.449 1.00 88.44 152 LEU A C 1
ATOM 1192 O O . LEU A 1 152 ? -1.690 3.508 6.204 1.00 88.44 152 LEU A O 1
ATOM 1196 N N . ALA A 1 153 ? -1.393 2.110 4.463 1.00 88.81 153 ALA A N 1
ATOM 1197 C CA . ALA A 1 153 ? -2.817 1.873 4.277 1.00 88.81 153 ALA A CA 1
ATOM 1198 C C . ALA A 1 153 ? -3.418 1.209 5.522 1.00 88.81 153 ALA A C 1
ATOM 1200 O O . ALA A 1 153 ? -4.475 1.624 5.992 1.00 88.81 153 ALA A O 1
ATOM 1201 N N . ARG A 1 154 ? -2.714 0.230 6.107 1.00 90.88 154 ARG A N 1
ATOM 1202 C CA . ARG A 1 154 ? -3.144 -0.418 7.350 1.00 90.88 154 ARG A CA 1
ATOM 1203 C C . ARG A 1 154 ? -3.270 0.555 8.515 1.00 90.88 154 ARG A C 1
ATOM 1205 O O . ARG A 1 154 ? -4.294 0.552 9.188 1.00 90.88 154 ARG A O 1
ATOM 1212 N N . GLN A 1 155 ? -2.267 1.395 8.727 1.00 91.75 155 GLN A N 1
ATOM 1213 C CA . GLN A 1 155 ? -2.286 2.389 9.793 1.00 91.75 155 GLN A CA 1
ATOM 1214 C C . GLN A 1 155 ? -3.437 3.384 9.608 1.00 91.75 155 GLN A C 1
ATOM 1216 O O . GLN A 1 155 ? -4.210 3.606 10.532 1.00 91.75 155 GLN A O 1
ATOM 1221 N N . SER A 1 156 ? -3.585 3.938 8.401 1.00 91.50 156 SER A N 1
ATOM 1222 C CA . SER A 1 156 ? -4.650 4.894 8.086 1.00 91.50 156 SER A CA 1
ATOM 1223 C C . SER A 1 156 ? -6.046 4.282 8.251 1.00 91.50 156 SER A C 1
ATOM 1225 O O . SER A 1 156 ? -6.942 4.935 8.783 1.00 91.50 156 SER A O 1
ATOM 1227 N N . PHE A 1 157 ? -6.229 3.025 7.841 1.00 93.56 157 PHE A N 1
ATOM 1228 C CA . PHE A 1 157 ? -7.481 2.292 8.014 1.00 93.56 157 PHE A CA 1
ATOM 1229 C C . PHE A 1 157 ? -7.829 2.091 9.493 1.00 93.56 157 PHE A C 1
ATOM 1231 O O . PHE A 1 157 ? -8.943 2.408 9.911 1.00 93.56 157 PHE A O 1
ATOM 1238 N N . ASP A 1 158 ? -6.871 1.609 10.291 1.00 94.31 158 ASP A N 1
ATOM 1239 C CA . ASP A 1 158 ? -7.076 1.359 11.719 1.00 94.31 158 ASP A CA 1
ATOM 1240 C C . ASP A 1 158 ? -7.396 2.666 12.464 1.00 94.31 158 ASP A C 1
ATOM 1242 O O . ASP A 1 158 ? -8.359 2.709 13.232 1.00 94.31 158 ASP A O 1
ATOM 1246 N N . SER A 1 159 ? -6.653 3.746 12.188 1.00 94.06 159 SER A N 1
ATOM 1247 C CA . SER A 1 159 ? -6.898 5.069 12.777 1.00 94.06 159 SER A CA 1
ATOM 1248 C C . SER A 1 159 ? -8.302 5.590 12.470 1.00 94.06 159 SER A C 1
ATOM 1250 O O . SER A 1 159 ? -9.012 5.977 13.389 1.00 94.06 159 SER A O 1
ATOM 1252 N N . GLN A 1 160 ? -8.759 5.529 11.215 1.00 94.75 160 GLN A N 1
ATOM 1253 C CA . GLN A 1 160 ? -10.093 6.026 10.846 1.00 94.75 160 GLN A CA 1
ATOM 1254 C C . GLN A 1 160 ? -11.234 5.294 11.572 1.00 94.75 160 GLN A C 1
ATOM 1256 O O . GLN A 1 160 ? -12.238 5.910 11.936 1.00 94.75 160 GLN A O 1
ATOM 1261 N N . ILE A 1 161 ? -11.095 3.984 11.787 1.00 94.88 161 ILE A N 1
ATOM 1262 C CA . ILE A 1 161 ? -12.098 3.190 12.508 1.00 94.88 161 ILE A CA 1
ATOM 1263 C C . ILE A 1 161 ? -12.114 3.553 13.993 1.00 94.88 161 ILE A C 1
ATOM 1265 O O . ILE A 1 161 ? -13.193 3.726 14.564 1.00 94.88 161 ILE A O 1
ATOM 1269 N N . LEU A 1 162 ? -10.937 3.669 14.614 1.00 94.94 162 LEU A N 1
ATOM 1270 C CA . LEU A 1 162 ? -10.818 4.043 16.023 1.00 94.94 162 LEU A CA 1
ATOM 1271 C C . LEU A 1 162 ? -11.328 5.467 16.267 1.00 94.94 162 LEU A C 1
ATOM 1273 O O . LEU A 1 162 ? -12.115 5.670 17.188 1.00 94.94 162 LEU A O 1
ATOM 1277 N N . ASP A 1 163 ? -10.992 6.415 15.393 1.00 94.75 163 ASP A N 1
ATOM 1278 C CA . ASP A 1 163 ? -11.477 7.795 15.469 1.00 94.75 163 ASP A CA 1
ATOM 1279 C C . ASP A 1 163 ? -13.009 7.855 15.399 1.00 94.75 163 ASP A C 1
ATOM 1281 O O . ASP A 1 163 ? -13.654 8.590 16.151 1.00 94.75 163 ASP A O 1
ATOM 1285 N N . MET A 1 164 ? -13.622 7.075 14.500 1.00 93.75 164 MET A N 1
ATOM 1286 C CA . MET A 1 164 ? -15.082 7.012 14.392 1.00 93.75 164 MET A CA 1
ATOM 1287 C C . MET A 1 164 ? -15.713 6.416 15.657 1.00 93.75 164 MET A C 1
ATOM 1289 O O . MET A 1 164 ? -16.750 6.896 16.118 1.00 93.75 164 MET A O 1
ATOM 1293 N N . TYR A 1 165 ? -15.078 5.397 16.237 1.00 93.62 165 TYR A N 1
ATOM 1294 C CA . TYR A 1 165 ? -15.531 4.758 17.472 1.00 93.62 165 TYR A CA 1
ATOM 1295 C C . TYR A 1 165 ? -15.511 5.719 18.653 1.00 93.62 165 TYR A C 1
ATOM 1297 O O . TYR A 1 165 ? -16.503 5.828 19.376 1.00 93.62 165 TYR A O 1
ATOM 1305 N N . GLU A 1 166 ? -14.415 6.453 18.822 1.00 92.56 166 GLU A N 1
ATOM 1306 C CA . GLU A 1 166 ? -14.270 7.419 19.907 1.00 92.56 166 GLU A CA 1
ATOM 1307 C C . GLU A 1 166 ? -15.296 8.547 19.784 1.00 92.56 166 GLU A C 1
ATOM 1309 O O . GLU A 1 166 ? -16.004 8.842 20.751 1.00 92.56 166 GLU A O 1
ATOM 1314 N N . ARG A 1 167 ? -15.493 9.085 18.574 1.00 92.56 167 ARG A N 1
ATOM 1315 C CA . ARG A 1 167 ? -16.526 10.098 18.306 1.00 92.56 167 ARG A CA 1
ATOM 1316 C C . ARG A 1 167 ? -17.934 9.599 18.622 1.00 92.56 167 ARG A C 1
ATOM 1318 O O . ARG A 1 167 ? -18.703 10.324 19.252 1.00 92.56 167 ARG A O 1
ATOM 1325 N N . GLN A 1 168 ? -18.285 8.382 18.196 1.00 92.12 168 GLN A N 1
ATOM 1326 C CA . GLN A 1 168 ? -19.604 7.810 18.479 1.00 92.12 168 GLN A CA 1
ATOM 1327 C C . GLN A 1 168 ? -19.820 7.670 19.990 1.00 92.12 168 GLN A C 1
ATOM 1329 O O . GLN A 1 168 ? -20.845 8.105 20.518 1.00 92.12 168 GLN A O 1
ATOM 1334 N N . ARG A 1 169 ? -18.824 7.147 20.707 1.00 88.62 169 ARG A N 1
ATOM 1335 C CA . ARG A 1 169 ? -18.876 6.990 22.161 1.00 88.62 169 ARG A CA 1
ATOM 1336 C C . ARG A 1 169 ? -19.025 8.307 22.912 1.00 88.62 169 ARG A C 1
ATOM 1338 O O . ARG A 1 169 ? -19.782 8.377 23.879 1.00 88.62 169 ARG A O 1
ATOM 1345 N N . GLU A 1 170 ? -18.300 9.346 22.512 1.00 88.81 170 GLU A N 1
ATOM 1346 C CA . GLU A 1 170 ? -18.429 10.675 23.115 1.00 88.81 170 GLU A CA 1
ATOM 1347 C C . GLU A 1 170 ? -19.831 11.251 22.925 1.00 88.81 170 GLU A C 1
ATOM 1349 O O . GLU A 1 170 ? -20.394 11.827 23.857 1.00 88.81 170 GLU A O 1
ATOM 1354 N N . GLN A 1 171 ? -20.420 11.065 21.742 1.00 87.56 171 GLN A N 1
ATOM 1355 C CA . GLN A 1 171 ? -21.793 11.487 21.468 1.00 87.56 171 GLN A CA 1
ATOM 1356 C C . GLN A 1 171 ? -22.801 10.731 22.338 1.00 87.56 171 GLN A C 1
ATOM 1358 O O . GLN A 1 171 ? -23.721 11.350 22.871 1.00 87.56 171 GLN A O 1
ATOM 1363 N N . GLN A 1 172 ? -22.611 9.423 22.537 1.00 83.19 172 GLN A N 1
ATOM 1364 C CA . GLN A 1 172 ? -23.455 8.636 23.437 1.00 83.19 172 GLN A CA 1
ATOM 1365 C C . GLN A 1 172 ? -23.316 9.100 24.894 1.00 83.19 172 GLN A C 1
ATOM 1367 O O . GLN A 1 172 ? -24.324 9.333 25.557 1.00 83.19 172 GLN A O 1
ATOM 1372 N N . ARG A 1 173 ? -22.088 9.341 25.378 1.00 83.44 173 ARG A N 1
ATOM 1373 C CA . ARG A 1 173 ? -21.857 9.875 26.735 1.00 83.44 173 ARG A CA 1
ATOM 1374 C C . ARG A 1 173 ? -22.508 11.240 26.942 1.00 83.44 173 ARG A C 1
ATOM 1376 O O . ARG A 1 173 ? -23.064 11.475 28.003 1.00 83.44 173 ARG A O 1
ATOM 1383 N N . LYS A 1 174 ? -22.470 12.127 25.942 1.00 83.00 174 LYS A N 1
ATOM 1384 C CA . LYS A 1 174 ? -23.136 13.439 26.012 1.00 83.00 174 LYS A CA 1
ATOM 1385 C C . LYS A 1 174 ? -24.664 13.329 26.018 1.00 83.00 174 LYS A C 1
ATOM 1387 O O . LYS A 1 174 ? -25.310 14.147 26.655 1.00 83.00 174 LYS A O 1
ATOM 1392 N N . LYS A 1 175 ? -25.236 12.342 25.318 1.00 76.81 175 LYS A N 1
ATOM 1393 C CA . LYS A 1 175 ? -26.694 12.136 25.244 1.00 76.81 175 LYS A CA 1
ATOM 1394 C C . LYS A 1 175 ? -27.300 11.485 26.488 1.00 76.81 175 LYS A C 1
ATOM 1396 O O . LYS A 1 175 ? -28.439 11.794 26.805 1.00 76.81 175 LYS A O 1
ATOM 1401 N N . TYR A 1 176 ? -26.571 10.592 27.156 1.00 65.12 176 TYR A N 1
ATOM 1402 C CA . TYR A 1 176 ? -27.073 9.817 28.303 1.00 65.12 176 TYR A CA 1
ATOM 1403 C C . TYR A 1 176 ? -26.402 10.180 29.640 1.00 65.12 176 TYR A C 1
ATOM 1405 O O . TYR A 1 176 ? -26.634 9.514 30.642 1.00 65.12 176 TYR A O 1
ATOM 1413 N N . GLY A 1 177 ? -25.527 11.189 29.647 1.00 56.12 177 GLY A N 1
ATOM 1414 C CA . GLY A 1 177 ? -24.781 11.655 30.820 1.00 56.12 177 GLY A CA 1
ATOM 1415 C C . GLY A 1 177 ? -25.300 12.962 31.429 1.00 56.12 177 GLY A C 1
ATOM 1416 O O . GLY A 1 177 ? -24.498 13.681 32.025 1.00 56.12 177 GLY A O 1
ATOM 1417 N N . GLN A 1 178 ? -26.586 13.283 31.245 1.00 42.25 178 GLN A N 1
ATOM 1418 C CA . GLN A 1 178 ? -27.314 14.321 31.988 1.00 42.25 178 GLN A CA 1
ATOM 1419 C C . GLN A 1 178 ? -28.376 13.675 32.870 1.00 42.25 178 GLN A C 1
ATOM 1421 O O . GLN A 1 178 ? -29.042 12.741 32.370 1.00 42.25 178 GLN A O 1
#